Protein AF-J9FXZ3-F1 (afdb_monomer_lite)

Organism: NCBI:txid749906

Foldseek 3Di:
DAEDELLFFDDFFFDPAQAWKWKWKDADPDIDIFIDGTRTTDDDLVRSSVRSVVAAQHKIKIWMWHDDPNDTDIDDIDIYHYHNDHDDQKDKDKDDDPDPVPNLWIFIKMAGRNHGDIDTPGTCVVVVSWDKDAKDAQVPDPQWIKTFTHDDNGFIWTGHRPDIDGDDQDDPPAPAHFDHWDADNVRPDIDTDGDDADADDDPPDPPDDDGD

Sequence (212 aa):
EVTIPPNIAPLNFSIADSSEHRLIIKGKENHLKICSKDGLFNIPEKGWKRLLSDNAGRELELTVAKNIDGVWKGYIPFKIYIADEPIDPFIAYRLLQLSNDMWNKMGIHQRNLENYEESVIYDNSLTNYNCVNCHTFHSGDPDKMIFHMRGKNAGTVLIDGKKVTKLNTKTNKTVSNFVYMSWHPDGNYLATTVCNTFQHFFINNPNTLEVI

Structure (mmCIF, N/CA/C/O backbone):
data_AF-J9FXZ3-F1
#
_entry.id   AF-J9FXZ3-F1
#
loop_
_atom_site.group_PDB
_atom_site.id
_atom_site.type_symbol
_atom_site.label_atom_id
_atom_site.label_alt_id
_atom_site.label_comp_id
_atom_site.label_asym_id
_atom_site.label_entity_id
_atom_site.label_seq_id
_atom_site.pdbx_PDB_ins_code
_atom_site.Cartn_x
_atom_site.Cartn_y
_atom_site.Cartn_z
_atom_site.occupancy
_atom_site.B_iso_or_equiv
_atom_site.auth_seq_id
_atom_site.auth_comp_id
_atom_site.auth_asym_id
_atom_site.auth_atom_id
_atom_site.pdbx_PDB_model_num
ATOM 1 N N . GLU A 1 1 ? -19.647 3.162 2.311 1.00 80.88 1 GLU A N 1
ATOM 2 C CA . GLU A 1 1 ? -19.231 1.858 2.860 1.00 80.88 1 GLU A CA 1
ATOM 3 C C . GLU A 1 1 ? -17.710 1.798 2.827 1.00 80.88 1 GLU A C 1
ATOM 5 O O . GLU A 1 1 ? -17.138 2.353 1.896 1.00 80.88 1 GLU A O 1
ATOM 10 N N . VAL A 1 2 ? -17.066 1.248 3.859 1.00 94.50 2 VAL A N 1
ATOM 11 C CA . VAL A 1 2 ? -15.601 1.123 3.938 1.00 94.50 2 VAL A CA 1
ATOM 12 C C . VAL A 1 2 ? -15.269 -0.363 3.967 1.00 94.50 2 VAL A C 1
ATOM 14 O O . VAL A 1 2 ? -15.732 -1.059 4.868 1.00 94.50 2 VAL A O 1
ATOM 17 N N . THR A 1 3 ? -14.458 -0.820 3.014 1.00 97.25 3 THR A N 1
ATOM 18 C CA . THR A 1 3 ? -14.009 -2.214 2.905 1.00 97.25 3 THR A CA 1
ATOM 19 C C . THR A 1 3 ? -12.495 -2.272 2.989 1.00 97.25 3 THR A C 1
ATOM 21 O O . THR A 1 3 ? -11.814 -1.475 2.343 1.00 97.25 3 THR A O 1
ATOM 24 N N . ILE A 1 4 ? -11.971 -3.207 3.777 1.00 97.62 4 ILE A N 1
ATOM 25 C CA . ILE A 1 4 ? -10.532 -3.422 3.932 1.00 97.62 4 ILE A CA 1
ATOM 26 C C . ILE A 1 4 ? -10.180 -4.905 3.770 1.00 97.62 4 ILE A C 1
ATOM 28 O O . ILE A 1 4 ? -11.005 -5.761 4.092 1.00 97.62 4 ILE A O 1
ATOM 32 N N . PRO A 1 5 ? -8.969 -5.231 3.299 1.00 97.44 5 PRO A N 1
ATOM 33 C CA . PRO A 1 5 ? -8.538 -6.615 3.187 1.00 97.44 5 PRO A CA 1
ATOM 34 C C . PRO A 1 5 ? -8.071 -7.174 4.540 1.00 97.44 5 PRO A C 1
ATOM 36 O O . PRO A 1 5 ? -7.634 -6.411 5.408 1.00 97.44 5 PRO A O 1
ATOM 39 N N . PRO A 1 6 ? -8.120 -8.502 4.734 1.00 97.31 6 PRO A N 1
ATOM 40 C CA . PRO A 1 6 ? -7.818 -9.143 6.011 1.00 97.31 6 PRO A CA 1
ATOM 41 C C . PRO A 1 6 ? -6.343 -9.033 6.428 1.00 97.31 6 PRO A C 1
ATOM 43 O O . PRO A 1 6 ? -6.029 -9.209 7.604 1.00 97.31 6 PRO A O 1
ATOM 46 N N . ASN A 1 7 ? -5.436 -8.734 5.492 1.00 97.38 7 ASN A N 1
ATOM 47 C CA . ASN A 1 7 ? -4.003 -8.595 5.749 1.00 97.38 7 ASN A CA 1
ATOM 48 C C . ASN A 1 7 ? -3.523 -7.144 5.945 1.00 97.38 7 ASN A C 1
ATOM 50 O O . ASN A 1 7 ? -2.343 -6.938 6.223 1.00 97.38 7 ASN A O 1
ATOM 54 N N . ILE A 1 8 ? -4.401 -6.134 5.857 1.00 97.94 8 ILE A N 1
ATOM 55 C CA . ILE A 1 8 ? -3.987 -4.730 6.005 1.00 97.94 8 ILE A CA 1
ATOM 56 C C . ILE A 1 8 ? -3.421 -4.442 7.405 1.00 97.94 8 ILE A C 1
ATOM 58 O O . ILE A 1 8 ? -3.944 -4.903 8.425 1.00 97.94 8 ILE A O 1
ATOM 62 N N . ALA A 1 9 ? -2.378 -3.615 7.465 1.00 97.69 9 ALA A N 1
ATOM 63 C CA . ALA A 1 9 ? -1.870 -3.034 8.699 1.00 97.69 9 ALA A CA 1
ATOM 64 C C . ALA A 1 9 ? -2.978 -2.256 9.437 1.00 97.69 9 ALA A C 1
ATOM 66 O O . ALA A 1 9 ? -3.970 -1.849 8.821 1.00 97.69 9 ALA A O 1
ATOM 67 N N . PRO A 1 10 ? -2.833 -2.007 10.751 1.00 97.25 10 PRO A N 1
ATOM 68 C CA . PRO A 1 10 ? -3.817 -1.220 11.482 1.00 97.25 10 PRO A CA 1
ATOM 69 C C . PRO A 1 10 ? -4.122 0.129 10.809 1.00 97.25 10 PRO A C 1
ATOM 71 O O . PRO A 1 10 ? -3.241 0.818 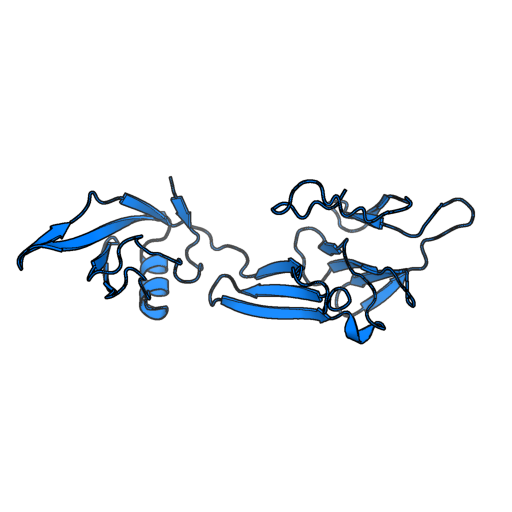10.292 1.00 97.25 10 PRO A O 1
ATOM 74 N N . LEU A 1 11 ? -5.391 0.524 10.779 1.00 94.31 11 LEU A N 1
ATOM 75 C CA . LEU A 1 11 ? -5.764 1.781 10.134 1.00 94.31 11 LEU A CA 1
ATOM 76 C C . LEU A 1 11 ? -5.329 2.976 10.986 1.00 94.31 11 LEU A C 1
ATOM 78 O O . LEU A 1 11 ? -5.466 2.962 12.210 1.00 94.31 11 LEU A O 1
ATOM 82 N N . ASN A 1 12 ? -4.877 4.043 10.325 1.00 91.75 12 ASN A N 1
ATOM 83 C CA . ASN A 1 12 ? -4.700 5.335 10.979 1.00 91.75 12 ASN A CA 1
ATOM 84 C C . ASN A 1 12 ? -6.079 5.902 11.312 1.00 91.75 12 ASN A C 1
ATOM 86 O O . ASN A 1 12 ? -6.799 6.363 10.428 1.00 91.75 12 ASN A O 1
ATOM 90 N N . PHE A 1 13 ? -6.443 5.848 12.588 1.00 93.19 13 PHE A N 1
ATOM 91 C CA . PHE A 1 13 ? -7.727 6.325 13.071 1.00 93.19 13 PHE A CA 1
ATOM 92 C C . PHE A 1 13 ? -7.509 7.396 14.138 1.00 93.19 13 PHE A C 1
ATOM 94 O O . PHE A 1 13 ? -6.789 7.183 15.118 1.00 93.19 13 PHE A O 1
ATOM 101 N N . SER A 1 14 ? -8.130 8.555 13.942 1.00 94.00 14 SER A N 1
ATOM 102 C CA . SER A 1 14 ? -8.074 9.668 14.882 1.00 94.00 14 SER A CA 1
ATOM 103 C C . SER A 1 14 ? -9.390 10.435 14.928 1.00 94.00 14 SER A C 1
ATOM 105 O O . SER A 1 14 ? -10.215 10.360 14.017 1.00 94.00 14 SER A O 1
ATOM 107 N N . ILE A 1 15 ? -9.583 11.178 16.013 1.00 92.19 15 ILE A N 1
ATOM 108 C CA . ILE A 1 15 ? -10.659 12.151 16.176 1.00 92.19 15 ILE A CA 1
ATOM 109 C C . ILE A 1 15 ? -10.049 13.544 16.343 1.00 92.19 15 ILE A C 1
ATOM 111 O O . ILE A 1 15 ? -9.026 13.708 17.005 1.00 92.19 15 ILE A O 1
ATOM 115 N N . ALA A 1 16 ? -10.680 14.553 15.741 1.00 90.88 16 ALA A N 1
ATOM 116 C C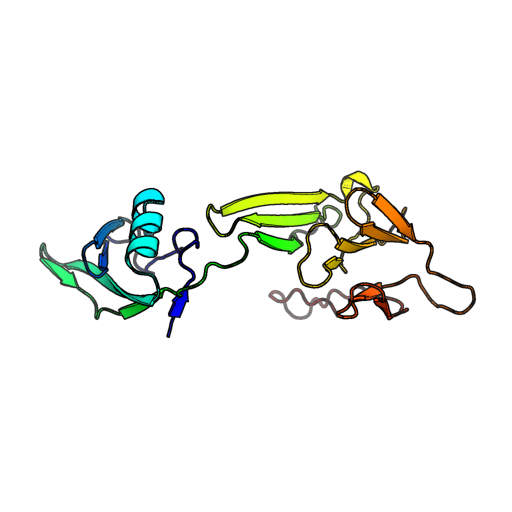A . ALA A 1 16 ? -10.271 15.956 15.838 1.00 90.88 16 ALA A CA 1
ATOM 117 C C . ALA A 1 16 ? -10.674 16.577 17.193 1.00 90.88 16 ALA A C 1
ATOM 119 O O . ALA A 1 16 ? -11.348 17.602 17.253 1.00 90.88 16 ALA A O 1
ATOM 120 N N . ASP A 1 17 ? -10.303 15.909 18.282 1.00 86.69 17 ASP A N 1
ATOM 121 C CA . ASP A 1 17 ? -10.572 16.302 19.659 1.00 86.69 17 ASP A CA 1
ATOM 122 C C . ASP A 1 17 ? -9.450 15.759 20.553 1.00 86.69 17 ASP A C 1
ATOM 124 O O . ASP A 1 17 ? -9.311 14.549 20.732 1.00 86.69 17 ASP A O 1
ATOM 128 N N . SER A 1 18 ? -8.652 16.662 21.123 1.00 80.56 18 SER A N 1
ATOM 129 C CA . SER A 1 18 ? -7.466 16.337 21.925 1.00 80.56 18 SER A CA 1
ATOM 130 C C . SER A 1 18 ? -7.790 15.941 23.373 1.00 80.56 18 SER A C 1
ATOM 132 O O . SER A 1 18 ? -7.077 16.324 24.299 1.00 80.56 18 SER A O 1
ATOM 134 N N . SER A 1 19 ? -8.878 15.201 23.583 1.00 86.19 19 SER 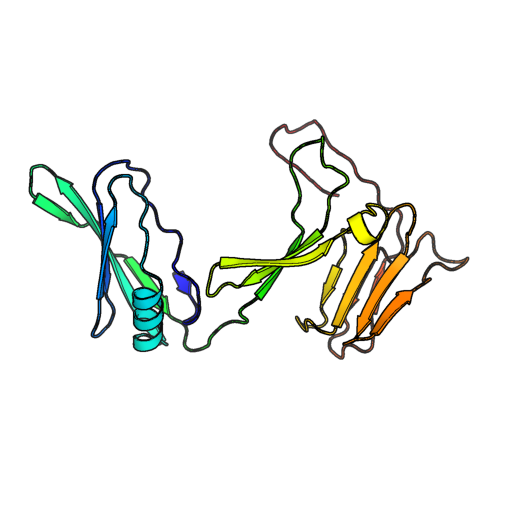A N 1
ATOM 135 C CA . SER A 1 19 ? -9.305 14.705 24.895 1.00 86.19 19 SER A CA 1
ATOM 136 C C . SER A 1 19 ? -9.354 13.176 24.952 1.00 86.19 19 SER A C 1
ATOM 138 O O . SER A 1 19 ? -9.149 12.486 23.950 1.00 86.19 19 SER A O 1
ATOM 140 N N . GLU A 1 20 ? -9.591 12.620 26.146 1.00 92.19 20 GLU A N 1
ATOM 141 C CA . GLU A 1 20 ? -9.598 11.170 26.335 1.00 92.19 20 GLU A CA 1
ATOM 142 C C . GLU A 1 20 ? -10.773 10.510 25.601 1.00 92.19 20 GLU A C 1
ATOM 144 O O . GLU A 1 20 ? -11.947 10.779 25.877 1.00 92.19 20 GLU A O 1
ATOM 149 N N . HIS A 1 21 ? -10.438 9.574 24.716 1.00 95.81 21 HIS A N 1
ATOM 150 C CA . HIS A 1 21 ? -11.397 8.772 23.973 1.00 95.81 21 HIS A CA 1
ATOM 151 C C . HIS A 1 21 ? -11.077 7.285 24.065 1.00 95.81 21 HIS A C 1
ATOM 153 O O . HIS A 1 21 ? -9.948 6.858 24.315 1.00 95.81 21 HIS A O 1
ATOM 159 N N . ARG A 1 22 ? -12.095 6.469 23.812 1.00 96.50 22 ARG A N 1
ATOM 160 C CA . ARG A 1 22 ? -11.975 5.022 23.665 1.00 96.50 22 ARG A CA 1
ATOM 161 C C . ARG A 1 22 ? -12.536 4.599 22.325 1.00 96.50 22 ARG A C 1
ATOM 163 O O . ARG A 1 22 ? -13.665 4.948 22.007 1.00 96.50 22 ARG A O 1
ATOM 170 N N . LEU A 1 23 ? -11.767 3.821 21.580 1.00 97.31 23 LEU A N 1
ATOM 171 C CA . LEU A 1 23 ? -12.229 3.117 20.398 1.00 97.31 23 LEU A CA 1
ATOM 172 C C . LEU A 1 23 ? -12.499 1.667 20.784 1.00 97.31 23 LEU A C 1
ATOM 174 O O . LEU A 1 23 ? -11.638 0.996 21.355 1.00 97.31 23 LEU A O 1
ATOM 178 N N . ILE A 1 24 ? -13.697 1.196 20.476 1.00 97.88 24 ILE A N 1
ATOM 179 C CA . ILE A 1 24 ? -14.103 -0.196 20.618 1.00 97.88 24 ILE A CA 1
ATOM 180 C C . ILE A 1 24 ? -14.331 -0.725 19.208 1.00 97.88 24 ILE A C 1
ATOM 182 O O . ILE A 1 24 ? -15.159 -0.179 18.486 1.00 97.88 24 ILE A O 1
ATOM 186 N N . ILE A 1 25 ? -13.595 -1.764 18.826 1.00 98.12 25 ILE A N 1
ATOM 187 C CA . ILE A 1 25 ? -13.741 -2.447 17.537 1.00 98.12 25 ILE A CA 1
ATOM 188 C C . ILE A 1 25 ? -14.235 -3.851 17.840 1.00 98.12 25 ILE A C 1
ATOM 190 O O . ILE A 1 25 ? -13.519 -4.631 18.468 1.00 98.12 25 ILE A O 1
ATOM 194 N N . LYS A 1 26 ? -15.465 -4.160 17.450 1.00 98.19 26 LYS A N 1
ATOM 195 C CA . LYS A 1 26 ? -16.147 -5.404 17.791 1.00 98.19 26 LYS A CA 1
ATOM 196 C C . LYS A 1 26 ? -16.334 -6.257 16.540 1.00 98.19 26 LYS A C 1
ATOM 198 O O . LYS A 1 26 ? -16.962 -5.818 15.582 1.00 98.19 26 LYS A O 1
ATOM 203 N N . GLY A 1 27 ? -15.787 -7.468 16.575 1.00 96.69 27 GLY A N 1
ATOM 204 C CA . GLY A 1 27 ? -16.100 -8.537 15.634 1.00 96.69 27 GLY A CA 1
ATOM 205 C C . GLY A 1 27 ? -17.170 -9.471 16.196 1.00 96.69 27 GLY A C 1
ATOM 206 O O . GLY A 1 27 ? -17.855 -9.149 17.170 1.00 96.69 27 GLY A O 1
ATOM 207 N N . LYS A 1 28 ? -17.304 -10.658 15.601 1.00 92.81 28 LYS A N 1
ATOM 208 C CA . LYS A 1 28 ? -18.304 -11.649 16.015 1.00 92.81 28 LYS A CA 1
ATOM 209 C C . LYS A 1 28 ? -18.053 -12.185 17.431 1.00 92.81 28 LYS A C 1
ATOM 211 O O . LYS A 1 28 ? -18.951 -12.147 18.264 1.00 92.81 28 LYS A O 1
ATOM 216 N N . GLU A 1 29 ? -16.838 -12.668 17.691 1.00 91.38 29 GLU A N 1
ATOM 217 C CA . GLU A 1 29 ? -16.470 -13.377 18.936 1.00 91.38 29 GLU A CA 1
ATOM 218 C C . GLU A 1 29 ? -15.392 -12.640 19.752 1.00 91.38 29 GLU A C 1
ATOM 220 O O . GLU A 1 29 ? -15.062 -13.012 20.876 1.00 91.38 29 GLU A O 1
ATOM 225 N N . ASN A 1 30 ? -14.800 -11.594 19.180 1.00 92.81 30 ASN A N 1
AT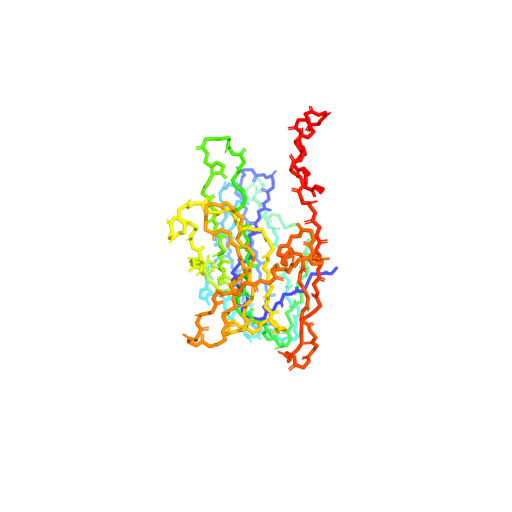OM 226 C CA . ASN A 1 30 ? -13.658 -10.876 19.727 1.00 92.81 30 ASN A CA 1
ATOM 227 C C . ASN A 1 30 ? -13.852 -9.360 19.589 1.00 92.81 30 ASN A C 1
ATOM 229 O O . ASN A 1 30 ? -14.671 -8.871 18.811 1.00 92.81 30 ASN A O 1
ATOM 233 N N . HIS A 1 31 ? -13.114 -8.597 20.391 1.00 96.69 31 HIS A N 1
ATOM 234 C CA . HIS A 1 31 ? -13.110 -7.144 20.303 1.00 96.69 31 HIS A CA 1
ATOM 235 C C . HIS A 1 31 ? -11.760 -6.574 20.734 1.00 96.69 31 HIS A C 1
ATOM 237 O O . HIS A 1 31 ? -11.015 -7.199 21.491 1.00 96.69 31 HIS A O 1
ATOM 243 N N . LEU A 1 32 ? -11.475 -5.359 20.279 1.00 97.50 32 LEU A N 1
ATOM 244 C CA . LEU A 1 32 ? -10.373 -4.535 20.751 1.00 97.50 32 LEU A CA 1
ATOM 245 C C . LEU A 1 32 ? -10.929 -3.292 21.430 1.00 97.50 32 LEU A C 1
ATOM 247 O O . LEU A 1 32 ? -11.899 -2.695 20.966 1.00 97.50 32 LEU A O 1
ATOM 251 N N . LYS A 1 33 ? -10.283 -2.886 22.520 1.00 97.12 33 LYS A N 1
ATOM 252 C CA . LYS A 1 33 ? -10.541 -1.621 23.199 1.00 97.12 33 LYS A CA 1
ATOM 253 C C . LYS A 1 33 ? -9.237 -0.843 23.276 1.00 97.12 33 LYS A C 1
ATOM 255 O O . LYS A 1 33 ? -8.288 -1.296 23.911 1.00 97.12 33 LYS A O 1
ATOM 260 N N . ILE A 1 34 ? -9.206 0.320 22.642 1.00 96.88 34 ILE A N 1
ATOM 261 C CA . ILE A 1 34 ? -8.038 1.191 22.555 1.00 96.88 34 ILE A CA 1
ATOM 262 C C . ILE A 1 34 ? -8.379 2.508 23.248 1.00 96.88 34 ILE A C 1
ATOM 264 O O . ILE A 1 34 ? -9.403 3.115 22.946 1.00 96.88 34 ILE A O 1
ATOM 268 N N . CYS A 1 35 ? -7.538 2.951 24.179 1.00 95.19 35 CYS A N 1
ATOM 269 C CA . CYS A 1 35 ? -7.659 4.268 24.801 1.00 95.19 35 CYS A CA 1
ATOM 270 C C . CYS A 1 35 ? -6.705 5.248 24.113 1.00 95.19 35 CYS A C 1
ATOM 272 O O . CYS A 1 35 ? -5.549 4.909 23.867 1.00 95.19 35 CYS A O 1
ATOM 274 N N . SER A 1 36 ? -7.177 6.463 23.866 1.00 94.12 36 SER A N 1
ATOM 275 C CA . SER A 1 36 ? -6.386 7.589 23.377 1.00 94.12 36 SER A CA 1
ATOM 276 C C . SER A 1 36 ? -6.528 8.765 24.340 1.00 94.12 36 SER A C 1
ATOM 278 O O . SER A 1 36 ? -7.605 8.967 24.899 1.00 94.12 36 SER A O 1
ATOM 280 N N . LYS A 1 37 ? -5.449 9.528 24.549 1.00 90.81 37 LYS A N 1
ATOM 281 C CA . LYS A 1 37 ? -5.455 10.742 25.387 1.00 90.81 37 LYS A CA 1
ATOM 282 C C . LYS A 1 37 ? -5.538 12.035 24.573 1.00 90.81 37 LYS A C 1
ATOM 284 O O . LYS A 1 37 ? -5.847 13.075 25.137 1.00 90.81 37 LYS A O 1
ATOM 289 N N . ASP A 1 38 ? -5.230 11.959 23.286 1.00 89.62 38 ASP A N 1
ATOM 290 C CA . ASP A 1 38 ? -5.011 13.083 22.372 1.00 89.62 38 ASP A CA 1
ATOM 291 C C . ASP A 1 38 ? -5.836 12.961 21.080 1.00 89.62 38 ASP A C 1
ATOM 293 O O . ASP A 1 38 ? -5.671 13.756 20.157 1.00 89.62 38 ASP A O 1
ATOM 297 N N . GLY A 1 39 ? -6.720 11.965 21.017 1.00 88.44 39 GLY A N 1
ATOM 298 C CA . GLY A 1 39 ? -7.545 11.668 19.856 1.00 88.44 39 GLY A CA 1
ATOM 299 C C . GLY A 1 39 ? -6.880 10.755 18.822 1.00 88.44 39 GLY A C 1
ATOM 300 O O . GLY A 1 39 ? -7.554 10.370 17.872 1.00 88.44 39 GLY A O 1
ATOM 301 N N . LEU A 1 40 ? -5.612 10.351 18.989 1.00 93.56 40 LEU A N 1
ATOM 302 C CA . LEU A 1 40 ? -4.938 9.371 18.127 1.00 93.56 40 LEU A CA 1
ATOM 303 C C . LEU A 1 40 ? -5.027 7.948 18.702 1.00 93.56 40 LEU A C 1
ATOM 305 O O . LEU A 1 40 ? -4.624 7.700 19.842 1.00 93.56 40 LEU A O 1
ATOM 309 N N . PHE A 1 41 ? -5.530 6.989 17.921 1.00 95.69 41 PHE A N 1
ATOM 310 C CA . PHE A 1 41 ? -5.698 5.606 18.374 1.00 95.69 41 PHE A CA 1
ATOM 311 C C . PHE A 1 41 ? -4.582 4.697 17.854 1.00 95.69 41 PHE A C 1
ATOM 313 O O . PHE A 1 41 ? -4.553 4.325 16.684 1.00 95.69 41 PHE A O 1
ATOM 320 N N . ASN A 1 42 ? -3.704 4.263 18.759 1.00 95.00 42 ASN A N 1
ATOM 321 C CA . ASN A 1 42 ? -2.663 3.280 18.456 1.00 95.00 42 ASN A CA 1
ATOM 322 C C . ASN A 1 42 ? -3.227 1.860 18.578 1.00 95.00 42 ASN A C 1
ATOM 324 O O . ASN A 1 42 ? -3.293 1.291 19.671 1.00 95.00 42 ASN A O 1
ATOM 328 N N . ILE A 1 43 ? -3.673 1.296 17.458 1.00 96.94 43 ILE A N 1
ATOM 329 C CA . ILE A 1 43 ? -4.270 -0.041 17.413 1.00 96.94 43 ILE A CA 1
ATOM 330 C C . ILE A 1 43 ? -3.160 -1.113 17.484 1.00 96.94 43 ILE A C 1
ATOM 332 O O . ILE A 1 43 ? -2.266 -1.115 16.638 1.00 96.94 43 ILE A O 1
ATOM 336 N N . PRO A 1 44 ? -3.198 -2.055 18.450 1.00 95.56 44 PRO A N 1
ATOM 337 C CA . PRO A 1 44 ? -2.165 -3.083 18.576 1.00 95.56 44 PRO A CA 1
ATOM 338 C C . PRO A 1 44 ? -2.157 -4.055 17.390 1.00 95.56 44 PRO A C 1
ATOM 340 O O . PRO A 1 44 ? -3.131 -4.773 17.168 1.00 95.56 44 PRO A O 1
ATOM 343 N N . GLU A 1 45 ? -1.028 -4.151 16.690 1.00 95.62 45 GLU A N 1
ATOM 344 C CA . GLU A 1 45 ? -0.887 -4.923 15.447 1.00 95.62 45 GLU A CA 1
ATOM 345 C C . GLU A 1 45 ? -1.304 -6.396 15.581 1.00 95.62 45 GLU A C 1
ATOM 347 O O . GLU A 1 45 ? -2.093 -6.896 14.784 1.00 95.62 45 GLU A O 1
ATOM 352 N N . LYS A 1 46 ? -0.841 -7.099 16.625 1.00 95.38 46 LYS A N 1
ATOM 353 C CA . LYS A 1 46 ? -1.196 -8.515 16.845 1.00 95.38 46 LYS A CA 1
ATOM 354 C C . LYS A 1 46 ? -2.698 -8.712 17.061 1.00 95.38 46 LYS A C 1
ATOM 356 O O . LYS A 1 46 ? -3.277 -9.667 16.553 1.00 95.38 46 LYS A O 1
ATOM 361 N N . GLY A 1 47 ? -3.313 -7.817 17.836 1.00 96.31 47 GLY A N 1
ATOM 362 C CA . GLY A 1 47 ? -4.749 -7.852 18.107 1.00 96.31 47 GLY A CA 1
ATOM 363 C C . GLY A 1 47 ? -5.559 -7.536 16.856 1.00 96.31 47 GLY A C 1
ATOM 364 O O . GLY A 1 47 ? -6.551 -8.204 16.593 1.00 96.31 47 GLY A O 1
ATOM 365 N N . TRP A 1 48 ? -5.097 -6.565 16.069 1.00 97.62 48 TRP A N 1
ATOM 366 C CA . TRP A 1 48 ? -5.686 -6.185 14.791 1.00 97.62 48 TRP A CA 1
ATOM 367 C C . TRP A 1 48 ? -5.659 -7.328 13.781 1.00 97.62 48 TRP A C 1
ATOM 369 O O . TRP A 1 48 ? -6.713 -7.725 13.299 1.00 97.62 48 TRP A O 1
ATOM 379 N N . LYS A 1 49 ? -4.486 -7.927 13.538 1.00 96.19 49 LYS A N 1
ATOM 380 C CA . LYS A 1 49 ? -4.331 -9.049 12.599 1.00 96.19 49 LYS A CA 1
ATOM 381 C C . LYS A 1 49 ? -5.255 -10.215 12.950 1.00 96.19 49 LYS A C 1
ATOM 383 O O . LYS A 1 49 ? -5.944 -10.731 12.079 1.00 96.19 49 LYS A O 1
ATOM 388 N N . ARG A 1 50 ? -5.339 -10.567 14.238 1.00 96.00 50 ARG A N 1
ATOM 389 C CA . ARG A 1 50 ? -6.279 -11.588 14.720 1.00 96.00 50 ARG A CA 1
ATOM 390 C C . ARG A 1 50 ? -7.743 -11.174 14.536 1.00 96.00 50 ARG A C 1
ATOM 392 O O . ARG A 1 50 ? -8.572 -11.989 14.148 1.00 96.00 50 ARG A O 1
ATOM 399 N N . LEU A 1 51 ? -8.078 -9.917 14.834 1.00 97.75 51 LEU A N 1
ATOM 400 C CA . LEU A 1 51 ? -9.438 -9.408 14.671 1.00 97.75 51 LEU A CA 1
ATOM 401 C C . LEU A 1 51 ? -9.885 -9.493 13.206 1.00 97.75 51 LEU A C 1
ATOM 403 O O . LEU A 1 51 ? -11.009 -9.919 12.958 1.00 97.75 51 LEU A O 1
ATOM 407 N N . LEU A 1 52 ? -9.014 -9.136 12.260 1.00 97.56 52 LEU A N 1
ATOM 408 C CA . LEU A 1 52 ? -9.306 -9.234 10.832 1.00 97.56 52 LEU A CA 1
ATOM 409 C C . LEU A 1 52 ? -9.426 -10.690 10.370 1.00 97.56 52 LEU A C 1
ATOM 411 O O . LEU A 1 52 ? -10.418 -11.035 9.735 1.00 97.56 52 LEU A O 1
ATOM 415 N N . SER A 1 53 ? -8.480 -11.561 10.744 1.00 94.38 53 SER A N 1
ATOM 416 C CA . SER A 1 53 ? -8.507 -12.975 10.338 1.00 94.38 53 SER A CA 1
ATOM 417 C C . SER A 1 53 ? -9.749 -13.716 10.836 1.00 94.38 53 SER A C 1
ATOM 419 O O . SER A 1 53 ? -10.323 -14.520 10.110 1.00 94.38 53 SER A O 1
ATOM 421 N N . ASP A 1 54 ? -10.197 -13.426 12.062 1.00 95.62 54 ASP A N 1
ATOM 422 C CA . ASP A 1 54 ? -11.367 -14.073 12.672 1.00 95.62 54 ASP A CA 1
ATOM 423 C C . ASP A 1 54 ? -12.704 -13.573 12.067 1.00 95.62 54 ASP A C 1
ATOM 425 O O . ASP A 1 54 ? -13.769 -14.150 12.328 1.00 95.62 54 ASP A O 1
ATOM 429 N N . ASN A 1 55 ? -12.671 -12.488 11.280 1.00 97.25 55 ASN A N 1
ATOM 430 C CA . ASN A 1 55 ? -13.850 -11.804 10.742 1.00 97.25 55 ASN A CA 1
ATOM 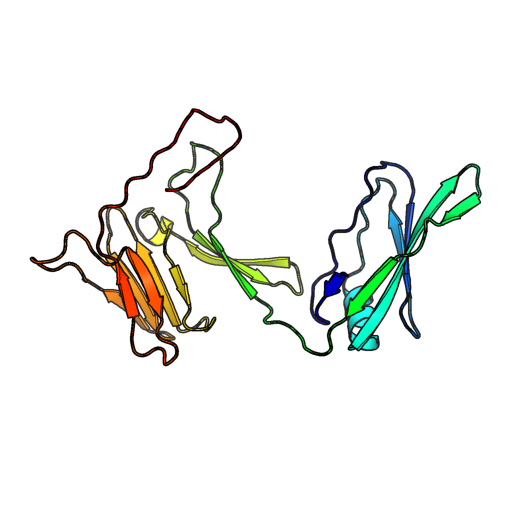431 C C . ASN A 1 55 ? -13.779 -11.536 9.225 1.00 97.25 55 ASN A C 1
ATOM 433 O O . ASN A 1 55 ? -14.504 -10.666 8.750 1.00 97.25 55 ASN A O 1
ATOM 437 N N . ALA A 1 56 ? -12.971 -12.279 8.462 1.00 96.38 56 ALA A N 1
ATOM 438 C CA . ALA A 1 56 ? -13.017 -12.238 6.996 1.00 96.38 56 ALA A CA 1
ATOM 439 C C . ALA A 1 56 ? -14.443 -12.523 6.477 1.00 96.38 56 ALA A C 1
ATOM 441 O O . ALA A 1 56 ? -15.158 -13.363 7.041 1.00 96.38 56 ALA A O 1
ATOM 442 N N . GLY A 1 57 ? -14.874 -11.767 5.464 1.00 97.19 57 GLY A N 1
ATOM 443 C CA . GLY A 1 57 ? -16.228 -11.828 4.905 1.00 97.19 57 GLY A CA 1
ATOM 444 C C . GLY A 1 57 ? -17.320 -11.239 5.811 1.00 97.19 57 GLY A C 1
ATOM 445 O O . GLY A 1 57 ? -18.502 -11.565 5.669 1.00 97.19 57 GLY A O 1
ATOM 446 N N . ARG A 1 58 ? -16.954 -10.440 6.824 1.00 97.00 58 ARG A N 1
ATOM 447 C CA . ARG A 1 58 ? -17.889 -9.893 7.825 1.00 97.00 58 ARG A CA 1
ATOM 448 C C . ARG A 1 58 ? -17.625 -8.428 8.131 1.00 97.00 58 ARG A C 1
ATOM 450 O O . ARG A 1 58 ? -16.586 -7.866 7.808 1.00 97.00 58 ARG A O 1
ATOM 457 N N . GLU A 1 59 ? -18.583 -7.817 8.817 1.00 97.50 59 GLU A N 1
ATOM 458 C CA . GLU A 1 59 ? -18.466 -6.455 9.322 1.00 97.50 59 GLU A CA 1
ATOM 459 C C . GLU A 1 59 ? -17.854 -6.426 10.728 1.00 97.50 59 GLU A C 1
ATOM 461 O O . GLU A 1 59 ? -18.210 -7.221 11.602 1.00 97.50 59 GLU A O 1
ATOM 466 N N . LEU A 1 60 ? -16.988 -5.444 10.959 1.00 97.88 60 LEU A N 1
ATOM 467 C CA . LEU A 1 60 ? -16.615 -4.973 12.285 1.00 97.88 60 LEU A CA 1
ATOM 468 C C . LEU A 1 60 ? -17.454 -3.745 12.636 1.00 97.88 60 LEU A C 1
ATOM 470 O O . LEU A 1 60 ? -17.614 -2.840 11.816 1.00 97.88 60 LEU A O 1
ATOM 474 N N . GLU A 1 61 ? -17.940 -3.684 13.871 1.00 98.00 61 GLU A N 1
ATOM 475 C CA . GLU A 1 61 ? -18.611 -2.507 14.422 1.00 98.00 61 GLU A CA 1
ATOM 476 C C . GLU A 1 61 ? -17.617 -1.673 15.235 1.00 98.00 61 GLU A C 1
ATOM 478 O O . GLU A 1 61 ? -16.960 -2.172 16.151 1.00 98.00 61 GLU A O 1
ATOM 483 N N . LEU A 1 62 ? -17.503 -0.390 14.904 1.00 97.62 62 LEU A N 1
ATOM 484 C CA . LEU A 1 62 ? -16.621 0.564 15.556 1.00 97.62 62 LEU A CA 1
ATOM 485 C C . LEU A 1 62 ? -17.452 1.559 16.356 1.00 97.62 62 LEU A C 1
ATOM 487 O O . LEU A 1 62 ? -18.344 2.216 15.824 1.00 97.62 62 LEU A O 1
ATOM 491 N N . THR A 1 63 ? -17.127 1.700 17.636 1.00 97.75 63 THR A N 1
ATOM 492 C CA . THR A 1 63 ? -17.729 2.690 18.532 1.00 97.75 63 THR A CA 1
ATOM 493 C C . THR A 1 63 ? -16.636 3.545 19.148 1.00 97.75 63 THR A C 1
ATOM 495 O O . THR A 1 63 ? -15.744 3.033 19.826 1.00 97.75 63 THR A O 1
ATOM 498 N N . VAL A 1 64 ? -16.721 4.858 18.952 1.00 96.75 64 VAL A N 1
ATOM 499 C CA . VAL A 1 64 ? -15.913 5.826 19.701 1.00 96.75 64 VAL A CA 1
ATOM 500 C C . VAL A 1 64 ? -16.703 6.243 20.934 1.00 96.75 64 VAL A C 1
ATOM 502 O O . VAL A 1 64 ? -17.906 6.467 20.848 1.00 96.75 64 VAL A O 1
ATOM 505 N N . ALA A 1 65 ? -16.054 6.361 22.084 1.00 96.31 65 ALA A N 1
ATOM 506 C CA . ALA A 1 65 ? -16.657 6.866 23.307 1.00 96.31 65 ALA A CA 1
ATOM 507 C C . ALA A 1 65 ? -15.783 7.949 23.936 1.00 96.31 65 ALA A C 1
ATOM 509 O O . ALA A 1 65 ? -14.557 7.840 23.928 1.00 96.31 65 ALA A O 1
ATOM 510 N N . LYS A 1 66 ? -16.424 8.960 24.516 1.00 94.62 66 LYS A N 1
ATOM 511 C CA . LYS A 1 66 ? -15.791 10.066 25.239 1.00 94.62 66 LYS A CA 1
ATOM 512 C C . LYS A 1 66 ? -16.236 10.060 26.696 1.00 94.62 66 LYS A C 1
ATOM 514 O O . LYS A 1 66 ? -17.386 9.727 26.988 1.00 94.62 66 LYS A O 1
ATOM 519 N N . ASN A 1 67 ? -15.345 10.429 27.609 1.00 91.19 67 ASN A N 1
ATOM 520 C CA . ASN A 1 67 ? -15.715 10.660 29.002 1.00 91.19 67 ASN A CA 1
ATOM 521 C C . ASN A 1 67 ? -16.263 12.085 29.167 1.00 91.19 67 ASN A C 1
ATOM 523 O O . ASN A 1 67 ? -15.573 13.055 28.861 1.00 91.19 67 ASN A O 1
ATOM 527 N N . ILE A 1 68 ? -17.507 12.201 29.627 1.00 90.56 68 ILE A N 1
ATOM 528 C CA . ILE A 1 68 ? -18.175 13.467 29.930 1.00 90.56 68 ILE A CA 1
ATOM 529 C C . ILE A 1 68 ? -18.685 13.359 31.366 1.00 90.56 68 ILE A C 1
ATOM 531 O O . ILE A 1 68 ? -19.520 12.504 31.659 1.00 90.56 68 ILE A O 1
ATOM 535 N N . ASP A 1 69 ? -18.152 14.197 32.255 1.00 90.56 69 ASP A N 1
ATOM 536 C CA . ASP A 1 69 ? -18.529 14.270 33.674 1.00 90.56 69 ASP A CA 1
ATOM 537 C C . ASP A 1 69 ? -18.473 12.915 34.410 1.00 90.56 69 ASP A C 1
ATOM 539 O O . ASP A 1 69 ? -19.340 12.573 35.212 1.00 90.56 69 ASP A O 1
ATOM 543 N N . GLY A 1 70 ? -17.452 12.103 34.115 1.00 89.88 70 GLY A N 1
ATOM 544 C CA . GLY A 1 70 ? -17.260 10.781 34.721 1.00 89.88 70 GLY A CA 1
ATOM 545 C C . GLY A 1 70 ? -18.060 9.656 34.056 1.00 89.88 70 GLY A C 1
ATOM 546 O O . GLY A 1 70 ? -17.929 8.498 34.458 1.00 89.88 70 GLY A O 1
ATOM 547 N N . VAL A 1 71 ? -18.848 9.960 33.020 1.00 93.38 71 VAL A N 1
ATOM 548 C CA . VAL A 1 71 ? -19.670 8.993 32.285 1.00 93.38 71 VAL A CA 1
ATOM 549 C C . VAL A 1 71 ? -19.152 8.828 30.859 1.00 93.38 71 VAL A C 1
ATOM 551 O O . VAL A 1 71 ? -18.994 9.790 30.110 1.00 93.38 71 VAL A O 1
ATOM 554 N N . TRP A 1 72 ? -18.929 7.581 30.446 1.00 94.25 72 TRP A N 1
ATOM 555 C CA . TRP A 1 72 ? -18.573 7.265 29.063 1.00 94.25 72 TRP A CA 1
ATOM 556 C C . TRP A 1 72 ? -19.808 7.342 28.165 1.00 94.25 72 TRP A C 1
ATOM 558 O O . TRP A 1 72 ? -20.729 6.540 28.307 1.00 94.25 72 TRP A O 1
ATOM 568 N N . LYS A 1 73 ? -19.809 8.282 27.218 1.00 94.38 73 LYS A N 1
ATOM 569 C CA . LYS A 1 73 ? -20.837 8.409 26.181 1.00 94.38 73 LYS A CA 1
ATOM 570 C C . LYS A 1 73 ? -20.280 7.949 24.839 1.00 94.38 73 LYS A C 1
ATOM 572 O O . LYS A 1 73 ? -19.251 8.450 24.393 1.00 94.38 73 LYS A O 1
ATOM 577 N N . GLY A 1 74 ? -20.947 6.974 24.225 1.00 95.44 74 GLY A N 1
ATOM 578 C CA . GLY A 1 74 ? -20.622 6.475 22.890 1.00 95.44 74 GLY A CA 1
ATOM 579 C C . GLY A 1 74 ? -21.225 7.353 21.796 1.00 95.44 74 GLY A C 1
ATOM 580 O O . GLY A 1 74 ? -22.373 7.779 21.907 1.00 95.44 74 GLY A O 1
ATOM 581 N N . TYR A 1 75 ? -20.458 7.602 20.741 1.00 95.25 75 TYR A N 1
ATOM 582 C CA . TYR A 1 75 ? -20.976 8.092 19.469 1.00 95.25 75 TYR A CA 1
ATOM 583 C C . TYR A 1 75 ? -21.741 6.976 18.744 1.00 95.25 75 TYR A C 1
ATOM 585 O O . TYR A 1 75 ? -21.638 5.802 19.105 1.00 95.25 75 TYR A O 1
ATOM 593 N N . ILE A 1 76 ? -22.501 7.349 17.711 1.00 96.62 76 ILE A N 1
ATOM 594 C CA . ILE A 1 76 ? -23.209 6.388 16.858 1.00 96.62 76 ILE A CA 1
ATOM 595 C C . ILE A 1 76 ? -22.178 5.425 16.242 1.00 96.62 76 ILE A C 1
ATOM 597 O O . ILE A 1 76 ? -21.228 5.902 15.611 1.00 96.62 76 ILE A O 1
ATOM 601 N N . PRO A 1 77 ? -22.338 4.100 16.419 1.00 97.06 77 PRO A N 1
ATOM 602 C CA . PRO A 1 77 ? -21.432 3.133 15.825 1.00 97.06 77 PRO A CA 1
ATOM 603 C C . PRO A 1 77 ? -21.465 3.181 14.299 1.00 97.06 77 PRO A C 1
ATOM 605 O O . PRO A 1 77 ? -22.498 3.455 13.687 1.00 97.06 77 PRO A O 1
ATOM 608 N N . PHE A 1 78 ? -20.337 2.861 13.681 1.00 96.44 78 PHE A N 1
ATOM 609 C CA . PHE A 1 78 ? -20.221 2.690 12.236 1.00 96.44 78 PHE A CA 1
ATOM 610 C C . PHE A 1 78 ? -19.520 1.371 11.924 1.00 96.44 78 PHE A C 1
ATOM 612 O O . PHE A 1 78 ? -18.975 0.719 12.813 1.00 96.44 78 PHE A O 1
ATOM 619 N N . LYS A 1 79 ? -19.559 0.956 10.659 1.00 97.06 79 LYS A N 1
ATOM 620 C CA . LYS A 1 79 ? -19.109 -0.372 10.249 1.00 97.06 79 LYS A CA 1
ATOM 621 C C . LYS A 1 79 ? -18.005 -0.314 9.206 1.00 97.06 79 LYS A C 1
ATOM 623 O O . LYS A 1 79 ? -17.978 0.598 8.378 1.00 97.06 79 LYS A O 1
ATOM 628 N N . ILE A 1 80 ? -17.131 -1.312 9.252 1.00 97.56 80 ILE A N 1
ATOM 629 C CA . ILE A 1 80 ? -16.128 -1.600 8.223 1.00 97.56 80 ILE A CA 1
ATOM 630 C C . ILE A 1 80 ? -16.295 -3.063 7.812 1.00 97.56 80 ILE A C 1
ATOM 632 O O . ILE A 1 80 ? -16.358 -3.927 8.683 1.00 97.56 80 ILE A O 1
ATOM 636 N N . TYR A 1 81 ? -16.360 -3.340 6.512 1.00 98.12 81 TYR A N 1
ATOM 637 C CA . TYR A 1 81 ? -16.402 -4.701 5.978 1.00 98.12 81 TYR A CA 1
ATOM 638 C C . TYR A 1 81 ? -14.985 -5.242 5.762 1.00 98.12 81 TYR A C 1
ATOM 640 O O . TYR A 1 81 ? -14.113 -4.531 5.255 1.00 98.12 81 TYR A O 1
ATOM 648 N N . ILE A 1 82 ? -14.750 -6.495 6.142 1.00 98.12 82 ILE A N 1
ATOM 649 C CA . ILE A 1 82 ? -13.497 -7.205 5.887 1.00 98.12 82 ILE A CA 1
ATOM 650 C C . ILE A 1 82 ? -13.709 -8.103 4.673 1.00 98.12 82 ILE A C 1
ATOM 652 O O . ILE A 1 82 ? -14.565 -8.986 4.708 1.00 98.12 82 ILE A O 1
ATOM 656 N N . ALA A 1 83 ? -12.940 -7.876 3.609 1.00 98.00 83 ALA A N 1
ATOM 657 C CA . ALA A 1 83 ? -12.975 -8.721 2.418 1.00 98.00 83 ALA A CA 1
ATOM 658 C C . ALA A 1 83 ? -12.573 -10.173 2.741 1.00 98.00 83 ALA A C 1
ATOM 660 O O . ALA A 1 83 ? -11.919 -10.437 3.754 1.00 98.00 83 ALA A O 1
ATOM 661 N N . ASP A 1 84 ? -12.968 -11.110 1.882 1.00 97.12 84 ASP A N 1
ATOM 662 C CA . ASP A 1 84 ? -12.571 -12.514 2.002 1.00 97.12 84 ASP A CA 1
ATOM 663 C C . ASP A 1 84 ? -11.114 -12.712 1.563 1.00 97.12 84 ASP A C 1
ATOM 665 O O . ASP A 1 84 ? -10.352 -13.440 2.204 1.00 97.12 84 ASP A O 1
ATOM 669 N N . GLU A 1 85 ? -10.706 -12.027 0.494 1.00 96.94 85 GLU A N 1
ATOM 670 C CA . GLU A 1 85 ? -9.382 -12.162 -0.097 1.00 96.94 85 GLU A CA 1
ATOM 671 C C . GLU A 1 85 ? -8.380 -11.121 0.433 1.00 96.94 85 GLU A C 1
ATOM 673 O O . GLU A 1 85 ? -8.721 -9.943 0.600 1.00 96.94 85 GLU A O 1
ATOM 678 N N . PRO A 1 86 ? -7.114 -11.521 0.664 1.00 96.69 86 PRO A N 1
ATOM 679 C CA . PRO A 1 86 ? -6.031 -10.578 0.909 1.00 96.69 86 PRO A CA 1
ATOM 680 C C . PRO A 1 86 ? -5.702 -9.771 -0.353 1.00 96.69 86 PRO A C 1
ATOM 682 O O . PRO A 1 86 ? -6.013 -10.172 -1.473 1.00 96.69 86 PRO A O 1
ATOM 685 N N . ILE A 1 87 ? -5.010 -8.650 -0.161 1.00 95.31 87 ILE A N 1
ATOM 686 C CA . ILE A 1 87 ? -4.375 -7.900 -1.254 1.00 95.31 87 ILE A CA 1
ATOM 687 C C . ILE A 1 87 ? -2.898 -8.263 -1.381 1.00 95.31 87 ILE A C 1
ATOM 689 O O . ILE A 1 87 ? -2.294 -8.767 -0.429 1.00 95.31 87 ILE A O 1
ATOM 693 N N . ASP A 1 88 ? -2.300 -7.902 -2.518 1.00 94.81 88 ASP A N 1
ATOM 694 C CA . ASP A 1 88 ? -0.847 -7.851 -2.645 1.00 94.81 88 ASP A CA 1
ATOM 695 C C . ASP A 1 88 ? -0.251 -6.947 -1.551 1.00 94.81 88 ASP A C 1
ATOM 697 O O . ASP A 1 88 ? -0.699 -5.805 -1.383 1.00 94.81 88 ASP A O 1
ATOM 701 N N . PRO A 1 89 ? 0.764 -7.416 -0.799 1.00 95.06 89 PRO A N 1
ATOM 702 C CA . PRO A 1 89 ? 1.288 -6.665 0.336 1.00 95.06 89 PRO A CA 1
ATOM 703 C C . PRO A 1 89 ? 1.976 -5.357 -0.042 1.00 95.06 89 PRO A C 1
ATOM 705 O O . PRO A 1 89 ? 2.179 -4.527 0.832 1.00 95.06 89 PRO A O 1
ATOM 708 N N . PHE A 1 90 ? 2.376 -5.153 -1.298 1.00 95.44 90 PHE A N 1
ATOM 709 C CA . PHE A 1 90 ? 3.238 -4.035 -1.673 1.00 95.44 90 PHE A CA 1
ATOM 710 C C . PHE A 1 90 ? 2.571 -3.063 -2.637 1.00 95.44 90 PHE A C 1
ATOM 712 O O . PHE A 1 90 ? 1.967 -3.449 -3.633 1.00 95.44 90 PHE A O 1
ATOM 719 N N . ILE A 1 91 ? 2.781 -1.774 -2.377 1.00 94.69 91 ILE A N 1
ATOM 720 C CA . ILE A 1 91 ? 2.567 -0.702 -3.348 1.00 94.69 91 ILE A CA 1
ATOM 721 C C . ILE A 1 91 ? 3.909 -0.068 -3.697 1.00 94.69 91 ILE A C 1
ATOM 723 O O . ILE A 1 91 ? 4.678 0.264 -2.797 1.00 94.69 91 ILE A O 1
ATOM 727 N N . ALA A 1 92 ? 4.169 0.137 -4.988 1.00 94.00 92 ALA A N 1
ATOM 728 C CA . ALA A 1 92 ? 5.317 0.895 -5.470 1.00 94.00 92 ALA A CA 1
ATOM 729 C C . ALA A 1 92 ? 4.914 2.337 -5.801 1.00 94.00 92 ALA A C 1
ATOM 731 O O . ALA A 1 92 ? 3.873 2.586 -6.411 1.00 94.00 92 ALA A O 1
ATOM 732 N N . TYR A 1 93 ? 5.741 3.299 -5.408 1.00 91.88 93 TYR A N 1
ATOM 733 C CA . TYR A 1 93 ? 5.516 4.716 -5.669 1.00 91.88 93 TYR A CA 1
ATOM 734 C C . TYR A 1 93 ? 6.828 5.481 -5.734 1.00 91.88 93 TYR A C 1
ATOM 736 O O . TYR A 1 93 ? 7.893 5.027 -5.325 1.00 91.88 93 TYR A O 1
ATOM 744 N N . ARG A 1 94 ? 6.737 6.706 -6.237 1.00 88.56 94 ARG A N 1
ATOM 745 C CA . ARG A 1 94 ? 7.835 7.661 -6.218 1.00 88.56 94 ARG A CA 1
ATOM 746 C C . ARG A 1 94 ? 7.583 8.693 -5.133 1.00 88.56 94 ARG A C 1
ATOM 748 O O . ARG A 1 94 ? 6.522 9.314 -5.118 1.00 88.56 94 ARG A O 1
ATOM 755 N N . LEU A 1 95 ? 8.580 8.931 -4.290 1.00 81.31 95 LEU A N 1
ATOM 756 C CA . LEU A 1 95 ? 8.560 10.061 -3.371 1.00 81.31 95 LEU A CA 1
ATOM 757 C C . LEU A 1 95 ? 8.934 11.340 -4.126 1.00 81.31 95 LEU A C 1
ATOM 759 O O . LEU A 1 95 ? 9.979 11.422 -4.771 1.00 81.31 95 LEU A O 1
ATOM 763 N N . LEU A 1 96 ? 8.048 12.332 -4.062 1.00 72.88 96 LEU A N 1
ATOM 764 C CA . LEU A 1 96 ? 8.287 13.678 -4.569 1.00 72.88 96 LEU A CA 1
ATOM 765 C C . LEU A 1 96 ? 8.555 14.594 -3.382 1.00 72.88 96 LEU A C 1
ATOM 767 O O . LEU A 1 96 ? 7.656 14.862 -2.588 1.00 72.88 96 LEU A O 1
ATOM 771 N N . GLN A 1 97 ? 9.795 15.057 -3.246 1.00 65.94 97 GLN A N 1
ATOM 772 C CA . GLN A 1 97 ? 10.144 15.972 -2.169 1.00 65.94 97 GLN A CA 1
ATOM 773 C C . GLN A 1 97 ? 9.694 17.396 -2.524 1.00 65.94 97 GLN A C 1
ATOM 775 O O . GLN A 1 97 ? 9.925 17.869 -3.634 1.00 65.94 97 GLN A O 1
ATOM 780 N N . LEU A 1 98 ? 9.024 18.062 -1.580 1.00 57.12 98 LEU A N 1
ATOM 781 C CA . LEU A 1 98 ? 8.417 19.385 -1.779 1.00 57.12 98 LEU A CA 1
ATOM 782 C C . LEU A 1 98 ? 9.417 20.551 -1.651 1.00 57.12 98 LEU A C 1
ATOM 784 O O . LEU A 1 98 ? 9.072 21.679 -1.987 1.00 57.12 98 LEU A O 1
ATOM 788 N N . SER A 1 99 ? 10.635 20.315 -1.149 1.00 58.16 99 SER A N 1
ATOM 789 C CA . SER A 1 99 ? 11.639 21.363 -0.940 1.00 58.16 99 SER A CA 1
ATOM 790 C C . SER A 1 99 ? 12.613 21.486 -2.116 1.00 58.16 99 SER A C 1
ATOM 792 O O . SER A 1 99 ? 13.136 20.496 -2.629 1.00 58.16 99 SER A O 1
ATOM 794 N N . ASN A 1 100 ? 12.910 22.731 -2.501 1.00 53.94 100 ASN A N 1
ATOM 795 C CA . ASN A 1 100 ? 13.816 23.057 -3.607 1.00 53.94 100 ASN A CA 1
ATOM 796 C C . ASN A 1 100 ? 15.249 22.533 -3.412 1.00 53.94 100 ASN A C 1
ATOM 798 O O . ASN A 1 100 ? 15.944 22.326 -4.399 1.00 53.94 100 ASN A O 1
ATOM 802 N N . ASP A 1 101 ? 15.695 22.279 -2.181 1.00 54.09 101 ASP A N 1
ATOM 803 C CA . ASP A 1 101 ? 17.098 21.937 -1.890 1.00 54.09 101 ASP A CA 1
ATOM 804 C C . ASP A 1 101 ? 17.473 20.482 -2.220 1.00 54.09 101 ASP A C 1
ATOM 806 O O . ASP A 1 101 ? 18.648 20.119 -2.202 1.00 54.09 101 ASP A O 1
ATOM 810 N N . MET A 1 102 ? 16.488 19.635 -2.531 1.00 54.81 102 MET A N 1
ATOM 811 C CA . MET A 1 102 ? 16.677 18.197 -2.775 1.00 54.81 102 MET A CA 1
ATOM 812 C C . MET A 1 102 ? 16.020 17.736 -4.080 1.00 54.81 102 MET A C 1
ATOM 814 O O . MET A 1 102 ? 15.726 16.556 -4.260 1.00 54.81 102 MET A O 1
ATOM 818 N N . TRP A 1 103 ? 15.828 18.662 -5.024 1.00 58.97 103 TRP A N 1
ATOM 819 C CA . TRP A 1 103 ? 15.218 18.409 -6.335 1.00 58.97 103 TRP A CA 1
ATOM 820 C C . TRP A 1 103 ? 15.867 17.255 -7.117 1.00 58.97 103 TRP A C 1
ATOM 822 O O . TRP A 1 103 ? 15.236 16.663 -7.992 1.00 58.97 103 TRP A O 1
ATOM 832 N N . ASN A 1 104 ? 17.131 16.940 -6.824 1.00 68.25 104 ASN A N 1
ATOM 833 C CA . ASN A 1 104 ? 17.900 15.906 -7.500 1.00 68.25 104 ASN A CA 1
ATOM 834 C C . ASN A 1 104 ? 17.880 14.545 -6.788 1.00 68.25 104 ASN A C 1
ATOM 836 O O . ASN A 1 104 ? 18.430 13.603 -7.350 1.00 68.25 104 ASN A O 1
ATOM 840 N N . LYS A 1 105 ? 17.274 14.401 -5.599 1.00 80.69 105 LYS A N 1
ATOM 841 C CA . LYS A 1 105 ? 17.129 13.097 -4.931 1.00 80.69 105 LYS A CA 1
ATOM 842 C C . LYS A 1 105 ? 15.769 12.504 -5.250 1.00 80.69 105 LYS A C 1
ATOM 844 O O . LYS A 1 105 ? 14.732 13.044 -4.878 1.00 80.69 105 LYS A O 1
ATOM 849 N N . MET A 1 106 ? 15.782 11.396 -5.978 1.00 85.69 106 MET A N 1
ATOM 850 C CA . MET A 1 106 ? 14.576 10.720 -6.435 1.00 85.69 106 MET A CA 1
ATOM 851 C C . MET A 1 106 ? 14.768 9.218 -6.316 1.00 85.69 106 MET A C 1
ATOM 853 O O . MET A 1 106 ? 15.853 8.696 -6.568 1.00 85.69 106 MET A O 1
ATOM 857 N N . GLY A 1 107 ? 13.687 8.522 -6.002 1.00 89.88 107 GLY A N 1
ATOM 858 C CA . GLY A 1 107 ? 13.700 7.077 -5.930 1.00 89.88 107 GLY A CA 1
ATOM 859 C C . GLY A 1 107 ? 12.343 6.484 -6.242 1.00 89.88 107 GLY A C 1
ATOM 860 O O . GLY A 1 107 ? 11.317 7.168 -6.219 1.00 89.88 107 GLY A O 1
ATOM 861 N N . ILE A 1 108 ? 12.361 5.196 -6.548 1.00 92.62 108 ILE A N 1
ATOM 862 C CA . ILE A 1 108 ? 11.169 4.360 -6.565 1.00 92.62 108 ILE A CA 1
ATOM 863 C C . ILE A 1 108 ? 11.233 3.547 -5.281 1.00 92.62 108 ILE A C 1
ATOM 865 O O . ILE A 1 108 ? 12.231 2.882 -5.005 1.00 92.62 108 ILE A O 1
ATOM 869 N N . HIS A 1 109 ? 10.186 3.663 -4.485 1.00 94.00 109 HIS A N 1
ATOM 870 C CA . HIS A 1 109 ? 10.035 3.062 -3.173 1.00 94.00 109 HIS A CA 1
ATOM 871 C C . HIS A 1 109 ? 8.892 2.062 -3.239 1.00 94.00 109 HIS A C 1
ATOM 873 O O . HIS A 1 109 ? 8.012 2.165 -4.095 1.00 94.00 109 HIS A O 1
ATOM 879 N N . GLN A 1 110 ? 8.891 1.117 -2.314 1.00 95.44 110 GLN A N 1
ATOM 880 C CA . GLN A 1 110 ? 7.745 0.267 -2.056 1.00 95.44 110 GLN A CA 1
ATOM 881 C C . GLN A 1 110 ? 7.424 0.248 -0.575 1.00 95.44 110 GLN A C 1
ATOM 883 O O . GLN A 1 110 ? 8.327 0.297 0.262 1.00 95.44 110 GLN A O 1
ATOM 888 N N . ARG A 1 111 ? 6.139 0.127 -0.262 1.00 96.44 111 ARG A N 1
ATOM 889 C CA . ARG A 1 111 ? 5.659 -0.000 1.109 1.00 96.44 111 ARG A CA 1
ATOM 890 C C . ARG A 1 111 ? 4.878 -1.281 1.283 1.00 96.44 111 ARG A C 1
ATOM 892 O O . ARG A 1 111 ? 3.982 -1.554 0.488 1.00 96.44 111 ARG A O 1
ATOM 899 N N . ASN A 1 112 ? 5.194 -2.003 2.349 1.00 97.25 112 ASN A N 1
ATOM 900 C CA . ASN A 1 112 ? 4.410 -3.123 2.820 1.00 97.25 112 ASN A CA 1
ATOM 901 C C . ASN A 1 112 ? 3.163 -2.600 3.559 1.00 97.25 112 ASN A C 1
ATOM 903 O O . ASN A 1 112 ? 3.237 -1.924 4.590 1.00 97.25 112 ASN A O 1
ATOM 907 N N . LEU A 1 113 ? 2.001 -2.901 2.998 1.00 96.75 113 LEU A N 1
ATOM 908 C CA . LEU A 1 113 ? 0.678 -2.526 3.469 1.00 96.75 113 LEU A CA 1
ATOM 909 C C . LEU A 1 113 ? 0.232 -3.340 4.691 1.00 96.75 113 LEU A C 1
ATOM 911 O O . LEU A 1 113 ? -0.745 -2.955 5.322 1.00 96.75 113 LEU A O 1
ATOM 915 N N . GLU A 1 114 ? 0.947 -4.406 5.062 1.00 97.19 114 GLU A N 1
ATOM 916 C CA . GLU A 1 114 ? 0.660 -5.282 6.209 1.00 97.19 114 GLU A CA 1
ATOM 917 C C . GLU A 1 114 ? 1.397 -4.872 7.500 1.00 97.19 114 GLU A C 1
ATOM 919 O O . GLU A 1 114 ? 1.011 -5.299 8.595 1.00 97.19 114 GLU A O 1
ATOM 924 N N . ASN A 1 115 ? 2.474 -4.076 7.395 1.00 94.81 115 ASN A N 1
ATOM 925 C CA . ASN A 1 115 ? 3.322 -3.690 8.539 1.00 94.81 115 ASN A CA 1
ATOM 926 C C . ASN A 1 115 ? 3.961 -2.280 8.453 1.00 94.81 115 ASN A C 1
ATOM 928 O O . ASN A 1 115 ? 4.800 -1.937 9.282 1.00 94.81 115 ASN A O 1
ATOM 932 N N . TYR A 1 116 ? 3.562 -1.459 7.477 1.00 94.00 116 TYR A N 1
ATOM 933 C CA . TYR A 1 116 ? 4.055 -0.099 7.207 1.00 94.00 116 TYR A CA 1
ATOM 934 C C . TYR A 1 116 ? 5.507 0.044 6.739 1.00 94.00 116 TYR A C 1
ATOM 936 O O . TYR A 1 116 ? 5.887 1.177 6.431 1.00 94.00 116 TYR A O 1
ATOM 944 N N . GLU A 1 117 ? 6.298 -1.029 6.683 1.00 96.75 117 GLU A N 1
ATOM 945 C CA . GLU A 1 117 ? 7.709 -0.959 6.302 1.00 96.75 117 GLU A CA 1
ATOM 946 C C . GLU A 1 117 ? 7.866 -0.412 4.882 1.00 96.75 117 GLU A C 1
ATOM 948 O O . GLU A 1 117 ? 7.160 -0.819 3.959 1.00 96.75 117 GLU A O 1
ATOM 953 N N . GLU A 1 118 ? 8.806 0.513 4.700 1.00 96.25 118 GLU A N 1
ATOM 954 C CA . GLU A 1 118 ? 9.166 1.057 3.393 1.00 96.25 118 GLU A CA 1
ATOM 955 C C . GLU A 1 118 ? 10.577 0.595 3.018 1.00 96.25 118 GLU A C 1
ATOM 957 O O . GLU A 1 118 ? 11.482 0.570 3.853 1.00 96.25 118 GLU A O 1
ATOM 962 N N . SER A 1 119 ? 10.774 0.242 1.750 1.00 95.44 119 SER A N 1
ATOM 963 C CA . SER A 1 119 ? 12.083 -0.089 1.189 1.00 95.44 119 SER A CA 1
ATOM 964 C C . SER A 1 119 ? 12.275 0.552 -0.183 1.00 95.44 119 SER A C 1
ATOM 966 O O . SER A 1 119 ? 11.319 0.915 -0.870 1.00 95.44 119 SER A O 1
ATOM 968 N N . VAL A 1 120 ? 13.533 0.715 -0.583 1.00 93.94 120 VAL A N 1
ATOM 969 C CA . VAL A 1 120 ? 13.900 1.360 -1.846 1.00 93.94 120 VAL A CA 1
ATOM 970 C C . VAL A 1 120 ? 14.036 0.302 -2.942 1.00 93.94 120 VAL A C 1
ATOM 972 O O . VAL A 1 120 ? 14.813 -0.637 -2.795 1.00 93.94 120 VAL A O 1
ATOM 975 N N . ILE A 1 121 ? 13.315 0.477 -4.054 1.00 92.88 121 ILE A N 1
ATOM 976 C CA . ILE A 1 121 ? 13.491 -0.308 -5.289 1.00 92.88 121 ILE A CA 1
ATOM 977 C C . ILE A 1 121 ? 14.638 0.281 -6.117 1.00 92.88 121 ILE A C 1
ATOM 979 O O . ILE A 1 121 ? 15.481 -0.440 -6.646 1.00 92.88 121 ILE A O 1
ATOM 983 N N . TYR A 1 122 ? 14.675 1.608 -6.238 1.00 91.81 122 TYR A N 1
ATOM 984 C CA . TYR A 1 122 ? 15.686 2.321 -7.008 1.00 91.81 122 TYR A CA 1
ATOM 985 C C . TYR A 1 122 ? 16.000 3.670 -6.367 1.00 91.81 122 TYR A C 1
ATOM 987 O O . TYR A 1 122 ? 15.088 4.435 -6.065 1.00 91.81 122 TYR A O 1
ATOM 995 N N . ASP A 1 123 ? 17.290 3.975 -6.234 1.00 91.75 123 ASP A N 1
ATOM 996 C CA . ASP A 1 123 ? 17.810 5.264 -5.778 1.00 91.75 123 ASP A CA 1
ATOM 997 C C . ASP A 1 123 ? 18.606 5.917 -6.912 1.00 91.75 123 ASP A C 1
ATOM 999 O O . ASP A 1 123 ? 19.524 5.318 -7.486 1.00 91.75 123 ASP A O 1
ATOM 1003 N N . ASN A 1 124 ? 18.268 7.157 -7.260 1.00 91.44 124 ASN A N 1
ATOM 1004 C CA . ASN A 1 124 ? 18.900 7.815 -8.389 1.00 91.44 124 ASN A CA 1
ATOM 1005 C C . ASN A 1 124 ? 20.349 8.262 -8.152 1.00 91.44 124 ASN A C 1
ATOM 1007 O O . ASN A 1 124 ? 21.057 8.516 -9.136 1.00 91.44 124 ASN A O 1
ATOM 1011 N N . SER A 1 125 ? 20.830 8.298 -6.906 1.00 91.12 125 SER A N 1
ATOM 1012 C CA . SER A 1 125 ? 22.244 8.537 -6.584 1.00 91.12 125 SER A CA 1
ATOM 1013 C C . SER A 1 125 ? 23.161 7.519 -7.271 1.00 91.12 125 SER A C 1
ATOM 1015 O O . SER A 1 125 ? 24.249 7.877 -7.725 1.00 91.12 125 SER A O 1
ATOM 1017 N N . LEU A 1 126 ? 22.663 6.297 -7.504 1.00 90.00 126 LEU A N 1
ATOM 1018 C CA . LEU A 1 126 ? 23.341 5.231 -8.251 1.00 90.00 126 LEU A CA 1
ATOM 1019 C C . LEU A 1 126 ? 23.575 5.574 -9.732 1.00 90.00 126 LEU A C 1
ATOM 1021 O O . LEU A 1 126 ? 24.318 4.889 -10.432 1.00 90.00 126 LEU A O 1
ATOM 1025 N N . THR A 1 127 ? 22.932 6.626 -10.240 1.00 89.56 127 THR A N 1
ATOM 1026 C CA . THR A 1 127 ? 22.919 6.969 -11.669 1.00 89.56 127 THR A CA 1
ATOM 1027 C C . THR A 1 127 ? 23.332 8.409 -11.951 1.00 89.56 127 THR A C 1
ATOM 1029 O O . THR A 1 127 ? 22.990 8.944 -13.005 1.00 89.56 127 THR A O 1
ATOM 1032 N N . ASN A 1 128 ? 24.131 9.008 -11.061 1.00 90.19 128 ASN A N 1
ATOM 1033 C CA . ASN A 1 128 ? 24.495 10.431 -11.078 1.00 90.19 128 ASN A CA 1
ATOM 1034 C C . ASN A 1 128 ? 23.281 11.355 -10.914 1.00 90.19 128 ASN A C 1
ATOM 1036 O O . ASN A 1 128 ? 23.195 12.382 -11.588 1.00 90.19 128 ASN A O 1
ATOM 1040 N N . TYR A 1 129 ? 22.352 10.983 -10.028 1.00 89.44 129 TYR A N 1
ATOM 1041 C CA . TYR A 1 129 ? 21.153 11.765 -9.724 1.00 89.44 129 TYR A CA 1
ATOM 1042 C C . TYR A 1 129 ? 20.294 12.045 -10.963 1.00 89.44 129 TYR A C 1
ATOM 1044 O O . TYR A 1 129 ? 19.719 13.123 -11.119 1.00 89.44 129 TYR A O 1
ATOM 1052 N N . ASN A 1 130 ? 20.211 11.072 -11.877 1.00 88.06 130 ASN A N 1
ATOM 1053 C CA . ASN A 1 130 ? 19.288 11.178 -12.994 1.00 88.06 130 ASN A CA 1
ATOM 1054 C C . ASN A 1 130 ? 17.846 11.257 -12.483 1.00 88.06 130 ASN A C 1
ATOM 1056 O O . ASN A 1 130 ? 17.446 10.588 -11.533 1.00 88.06 130 ASN A O 1
ATOM 1060 N N . CYS A 1 131 ? 17.028 12.045 -13.158 1.00 85.31 131 CYS A N 1
ATOM 1061 C CA . CYS A 1 131 ? 15.611 12.115 -12.869 1.00 85.31 131 CYS A CA 1
ATOM 1062 C C . CYS A 1 131 ? 14.916 10.827 -13.331 1.00 85.31 131 CYS A C 1
ATOM 1064 O O . CYS A 1 131 ? 15.083 10.418 -14.483 1.00 85.31 131 CYS A O 1
ATOM 1066 N N . VAL A 1 132 ? 14.098 10.235 -12.458 1.00 86.88 132 VAL A N 1
ATOM 1067 C CA . VAL A 1 132 ? 13.198 9.126 -12.794 1.00 86.88 132 VAL A CA 1
ATOM 1068 C C . VAL A 1 132 ? 11.764 9.545 -12.511 1.00 86.88 132 VAL A C 1
ATOM 1070 O O . VAL A 1 132 ? 11.389 9.856 -11.381 1.00 86.88 132 VAL A O 1
ATOM 1073 N N . ASN A 1 133 ? 10.962 9.576 -13.573 1.00 78.56 133 ASN A N 1
ATOM 1074 C CA . ASN A 1 133 ? 9.539 9.899 -13.500 1.00 78.56 133 ASN A CA 1
ATOM 1075 C C . ASN A 1 133 ? 8.719 8.674 -13.890 1.00 78.56 133 ASN A C 1
ATOM 1077 O O . ASN A 1 133 ? 8.053 8.065 -13.057 1.00 78.56 133 ASN A O 1
ATOM 1081 N N . CYS A 1 134 ? 8.793 8.317 -15.169 1.00 83.69 134 CYS A N 1
ATOM 1082 C CA . CYS A 1 134 ? 7.968 7.288 -15.773 1.00 83.69 134 CYS A CA 1
ATOM 1083 C C . CYS A 1 134 ? 8.531 5.907 -15.431 1.00 83.69 134 CYS A C 1
ATOM 1085 O O . CYS A 1 134 ? 9.668 5.595 -15.794 1.00 83.69 134 CYS A O 1
ATOM 1087 N N . HIS A 1 135 ? 7.733 5.094 -14.749 1.00 92.31 135 HIS A N 1
ATOM 1088 C CA . HIS A 1 135 ? 8.034 3.706 -14.427 1.00 92.31 135 HIS A CA 1
ATOM 1089 C C . HIS A 1 135 ? 6.739 2.898 -14.442 1.00 92.31 135 HIS A C 1
ATOM 1091 O O . HIS A 1 135 ? 5.671 3.432 -14.148 1.00 92.31 135 HIS A O 1
ATOM 1097 N N . THR A 1 136 ? 6.820 1.632 -14.831 1.00 93.62 136 THR A N 1
ATOM 1098 C CA . THR A 1 136 ? 5.663 0.737 -14.859 1.00 93.62 136 THR A CA 1
ATOM 1099 C C . THR A 1 136 ? 6.106 -0.715 -14.717 1.00 93.62 136 THR A C 1
ATOM 1101 O O . THR A 1 136 ? 7.161 -1.110 -15.226 1.00 93.62 136 THR A O 1
ATOM 1104 N N . PHE A 1 137 ? 5.285 -1.493 -14.020 1.00 95.06 137 PHE A N 1
ATOM 1105 C CA . PHE A 1 137 ? 5.431 -2.933 -13.837 1.00 95.06 137 PHE A CA 1
ATOM 1106 C C . PHE A 1 137 ? 4.459 -3.647 -14.777 1.00 95.06 137 PHE A C 1
ATOM 1108 O O . PHE A 1 137 ? 3.344 -3.162 -14.998 1.00 95.06 137 PHE A O 1
ATOM 1115 N N . HIS A 1 138 ? 4.858 -4.781 -15.345 1.00 95.25 138 HIS A N 1
ATOM 1116 C CA . HIS A 1 138 ? 3.953 -5.587 -16.165 1.00 95.25 138 HIS A CA 1
ATOM 1117 C C . HIS A 1 138 ? 2.925 -6.258 -15.253 1.00 95.25 138 HIS A C 1
ATOM 1119 O O . HIS A 1 138 ? 3.259 -7.170 -14.513 1.00 95.25 138 HIS A O 1
ATOM 1125 N N . SER A 1 139 ? 1.678 -5.779 -15.274 1.00 91.62 139 SER A N 1
ATOM 1126 C CA . SER A 1 139 ? 0.582 -6.336 -14.463 1.00 91.62 139 SER A CA 1
ATOM 1127 C C . SER A 1 139 ? 0.908 -6.470 -12.964 1.00 91.62 139 SER A C 1
ATOM 1129 O O . SER A 1 139 ? 0.429 -7.387 -12.311 1.00 91.62 139 SER A O 1
ATOM 1131 N N . GLY A 1 140 ? 1.729 -5.561 -12.425 1.00 90.56 140 GLY A N 1
ATOM 1132 C CA . GLY A 1 140 ? 2.150 -5.589 -11.019 1.00 90.56 140 GLY A CA 1
ATOM 1133 C C . GLY A 1 140 ? 3.294 -6.557 -10.693 1.00 90.56 140 GLY A C 1
ATOM 1134 O O . GLY A 1 140 ? 3.689 -6.623 -9.535 1.00 90.56 140 GLY A O 1
ATOM 1135 N N . ASP A 1 141 ? 3.860 -7.260 -11.679 1.00 92.56 141 ASP A N 1
ATOM 1136 C CA . ASP A 1 141 ? 4.982 -8.181 -11.479 1.00 92.56 141 ASP A CA 1
ATOM 1137 C C . ASP A 1 141 ? 6.260 -7.423 -11.049 1.00 92.56 141 ASP A C 1
ATOM 1139 O O . ASP A 1 141 ? 6.795 -6.633 -11.841 1.00 92.56 141 ASP A O 1
ATOM 1143 N N . PRO A 1 142 ? 6.777 -7.643 -9.823 1.00 90.31 142 PRO A N 1
ATOM 1144 C CA . PRO A 1 142 ? 7.966 -6.954 -9.326 1.00 90.31 142 PRO A CA 1
ATOM 1145 C C . PRO A 1 142 ? 9.243 -7.338 -10.081 1.00 90.31 142 PRO A C 1
ATOM 1147 O O . PRO A 1 142 ? 10.187 -6.546 -10.111 1.00 90.31 142 PRO A O 1
ATOM 1150 N N . ASP A 1 143 ? 9.272 -8.507 -10.725 1.00 92.31 143 ASP A N 1
ATOM 1151 C CA . ASP A 1 143 ? 10.416 -8.957 -11.514 1.00 92.31 143 ASP A CA 1
ATOM 1152 C C . ASP A 1 143 ? 10.431 -8.327 -12.913 1.00 92.31 143 ASP A C 1
ATOM 1154 O O . ASP A 1 143 ? 11.442 -8.408 -13.616 1.00 92.31 143 ASP A O 1
ATOM 1158 N N . LYS A 1 144 ? 9.348 -7.656 -13.327 1.00 95.19 144 LYS A N 1
ATOM 1159 C CA . LYS A 1 144 ? 9.208 -7.114 -14.679 1.00 95.19 144 LYS A CA 1
ATOM 1160 C C . LYS A 1 144 ? 8.833 -5.643 -14.677 1.00 95.19 144 LYS A C 1
ATOM 1162 O O . LYS A 1 144 ? 7.673 -5.239 -14.776 1.00 95.19 144 LYS A O 1
ATOM 1167 N N . MET A 1 145 ? 9.872 -4.820 -14.625 1.00 95.00 145 MET A N 1
ATOM 1168 C CA . MET A 1 145 ? 9.776 -3.377 -14.454 1.00 95.00 145 MET A CA 1
ATOM 1169 C C . MET A 1 145 ? 10.513 -2.645 -15.570 1.00 95.00 145 MET A C 1
ATOM 1171 O O . MET A 1 145 ? 11.615 -3.017 -15.965 1.00 95.00 145 MET A O 1
ATOM 1175 N N . ILE A 1 146 ? 9.951 -1.538 -16.046 1.00 95.00 146 ILE A N 1
ATOM 1176 C CA . ILE A 1 146 ? 10.654 -0.622 -16.943 1.00 95.00 146 ILE A CA 1
ATOM 1177 C C . ILE A 1 146 ? 10.535 0.810 -16.438 1.00 95.00 146 ILE A C 1
ATOM 1179 O O . ILE A 1 146 ? 9.462 1.245 -16.019 1.00 95.00 146 ILE A O 1
ATOM 1183 N N . PHE A 1 147 ? 11.634 1.559 -16.480 1.00 93.31 147 PHE A N 1
ATOM 1184 C CA . PHE A 1 147 ? 11.642 2.969 -16.101 1.00 93.31 147 PHE A CA 1
ATOM 1185 C C . PHE A 1 147 ? 12.560 3.807 -16.987 1.00 93.31 147 PHE A C 1
ATOM 1187 O O . PHE A 1 147 ? 13.540 3.322 -17.554 1.00 93.31 147 PHE A O 1
ATOM 1194 N N . HIS A 1 148 ? 12.229 5.089 -17.120 1.00 91.44 148 HIS A N 1
ATOM 1195 C CA . HIS A 1 148 ? 12.995 6.032 -17.925 1.00 91.44 148 HIS A CA 1
ATOM 1196 C C . HIS A 1 148 ? 13.792 7.005 -17.052 1.00 91.44 148 HIS A C 1
ATOM 1198 O O . HIS A 1 148 ? 13.243 7.655 -16.159 1.00 91.44 148 HIS A O 1
ATOM 1204 N N . MET A 1 149 ? 15.084 7.138 -17.361 1.00 89.38 149 MET A N 1
ATOM 1205 C CA . MET A 1 149 ? 16.004 8.067 -16.715 1.00 89.38 149 MET A CA 1
ATOM 1206 C C . MET A 1 149 ? 16.323 9.249 -17.631 1.00 89.38 149 MET A C 1
ATOM 1208 O O . MET A 1 149 ? 16.737 9.066 -18.780 1.00 89.38 149 MET A O 1
ATOM 1212 N N . ARG A 1 150 ? 16.242 10.463 -17.084 1.00 86.19 150 ARG A N 1
ATOM 1213 C CA . ARG A 1 150 ? 16.644 11.717 -17.738 1.00 86.19 150 ARG A CA 1
ATOM 1214 C C . ARG A 1 150 ? 17.848 12.322 -17.020 1.00 86.19 150 ARG A C 1
ATOM 1216 O O . ARG A 1 150 ? 17.927 12.265 -15.798 1.00 86.19 150 ARG A O 1
ATOM 1223 N N . GLY A 1 151 ? 18.776 12.919 -17.762 1.00 85.62 151 GLY A N 1
ATOM 1224 C CA . GLY A 1 151 ? 19.993 13.522 -17.208 1.00 85.62 151 GLY A CA 1
ATOM 1225 C C . GLY A 1 151 ? 21.259 12.981 -17.863 1.00 85.62 151 GLY A C 1
ATOM 1226 O O . GLY A 1 151 ? 21.237 12.560 -19.020 1.00 85.62 151 GLY A O 1
ATOM 1227 N N . LYS A 1 152 ? 22.369 12.979 -17.119 1.00 87.06 152 LYS A N 1
ATOM 1228 C CA . LYS A 1 152 ? 23.698 12.615 -17.632 1.00 87.06 152 LYS A CA 1
ATOM 1229 C C . LYS A 1 152 ? 23.727 11.204 -18.217 1.00 87.06 152 LYS A C 1
ATOM 1231 O O . LYS A 1 152 ? 24.258 10.992 -19.301 1.00 87.06 152 LYS A O 1
ATOM 1236 N N . ASN A 1 153 ? 23.118 10.249 -17.517 1.00 87.06 153 ASN A N 1
ATOM 1237 C CA . ASN A 1 153 ? 23.061 8.855 -17.956 1.00 87.06 153 ASN A CA 1
ATOM 1238 C C . ASN A 1 153 ? 21.708 8.507 -18.602 1.00 87.06 153 ASN A C 1
ATOM 1240 O O . ASN A 1 153 ? 21.180 7.432 -18.315 1.00 87.06 153 ASN A O 1
ATOM 1244 N N . ALA A 1 154 ? 21.121 9.399 -19.407 1.00 86.38 154 ALA A N 1
ATOM 1245 C CA . ALA A 1 154 ? 19.773 9.214 -19.952 1.00 86.38 154 ALA A CA 1
ATOM 1246 C C . ALA A 1 154 ? 19.580 7.868 -20.678 1.00 86.38 154 ALA A C 1
ATOM 1248 O O . ALA A 1 154 ? 20.530 7.292 -21.223 1.00 86.38 154 ALA A O 1
ATOM 1249 N N . GLY A 1 155 ? 18.346 7.367 -20.674 1.00 89.25 155 GLY A N 1
ATOM 1250 C CA . GLY A 1 155 ? 17.953 6.123 -21.335 1.00 89.25 155 GLY A CA 1
ATOM 1251 C C . GLY A 1 155 ? 16.874 5.374 -20.563 1.00 89.25 155 GLY A C 1
ATOM 1252 O O . GLY A 1 155 ? 16.478 5.782 -19.473 1.00 89.25 155 GLY A O 1
ATOM 1253 N N . THR A 1 156 ? 16.409 4.270 -21.132 1.00 92.31 156 THR A N 1
ATOM 1254 C CA . THR A 1 156 ? 15.365 3.438 -20.529 1.00 92.31 156 THR A CA 1
ATOM 1255 C C . THR A 1 156 ? 15.984 2.176 -19.955 1.00 92.31 156 THR A C 1
ATOM 1257 O O . THR A 1 156 ? 16.827 1.560 -20.598 1.00 92.31 156 THR A O 1
ATOM 1260 N N . VAL A 1 157 ? 15.601 1.805 -18.741 1.00 93.75 157 VAL A N 1
ATOM 1261 C CA . VAL A 1 157 ? 16.085 0.605 -18.056 1.00 93.75 157 VAL A CA 1
ATOM 1262 C C . VAL A 1 157 ? 14.943 -0.387 -17.991 1.00 93.75 157 VAL A C 1
ATOM 1264 O O . VAL A 1 157 ? 13.887 -0.067 -17.454 1.00 93.75 157 VAL A O 1
ATOM 1267 N N . LEU A 1 158 ? 15.173 -1.570 -18.548 1.00 94.88 158 LEU A N 1
ATOM 1268 C CA . LEU A 1 158 ? 14.295 -2.725 -18.458 1.00 94.88 158 LEU A CA 1
ATOM 1269 C C . LEU A 1 158 ? 14.901 -3.724 -17.471 1.00 94.88 158 LEU A C 1
ATOM 1271 O O . LEU A 1 158 ? 16.057 -4.126 -17.626 1.00 94.88 158 LEU A O 1
ATOM 1275 N N . ILE A 1 159 ? 14.111 -4.110 -16.482 1.00 95.19 159 ILE A N 1
ATOM 1276 C CA . ILE A 1 159 ? 14.380 -5.178 -15.528 1.00 95.19 159 ILE A CA 1
ATOM 1277 C C . ILE A 1 159 ? 13.471 -6.348 -15.899 1.00 95.19 159 ILE A C 1
ATOM 1279 O O . ILE A 1 159 ? 12.265 -6.168 -16.066 1.00 95.19 159 ILE A O 1
ATOM 1283 N N . ASP A 1 160 ? 14.082 -7.515 -16.072 1.00 94.75 160 ASP A N 1
ATOM 1284 C CA . ASP A 1 160 ? 13.415 -8.781 -16.370 1.00 94.75 160 ASP A CA 1
ATOM 1285 C C . ASP A 1 160 ? 14.072 -9.878 -15.517 1.00 94.75 160 ASP A C 1
ATOM 1287 O O . ASP A 1 160 ? 15.183 -10.356 -15.801 1.00 94.75 160 ASP A O 1
ATOM 1291 N N . GLY A 1 161 ? 13.451 -10.157 -14.372 1.00 94.56 161 GLY A N 1
ATOM 1292 C CA . GLY A 1 161 ? 14.031 -10.893 -13.258 1.00 94.56 161 GLY A CA 1
ATOM 1293 C C . GLY A 1 161 ? 15.367 -10.290 -12.824 1.00 94.56 161 GLY A C 1
ATOM 1294 O O . GLY A 1 161 ? 15.485 -9.119 -12.470 1.00 94.56 161 GLY A O 1
ATOM 1295 N N . LYS A 1 162 ? 16.434 -11.092 -12.893 1.00 94.62 162 LYS A N 1
ATOM 1296 C CA . LYS A 1 162 ? 17.792 -10.660 -12.509 1.00 94.62 162 LYS A CA 1
ATOM 1297 C C . LYS A 1 162 ? 18.512 -9.852 -13.590 1.00 94.62 162 LYS A C 1
ATOM 1299 O O . LYS A 1 162 ? 19.616 -9.360 -13.353 1.00 94.62 162 LYS A O 1
ATOM 1304 N N . LYS A 1 163 ? 17.949 -9.759 -14.797 1.00 96.25 163 LYS A N 1
ATOM 1305 C CA . LYS A 1 163 ? 18.595 -9.088 -15.922 1.00 96.25 163 LYS A CA 1
ATOM 1306 C C . LYS A 1 163 ? 18.193 -7.620 -15.944 1.00 96.25 163 LYS A C 1
ATOM 1308 O O . LYS A 1 163 ? 17.039 -7.286 -16.181 1.00 96.25 163 LYS A O 1
ATOM 1313 N N . VAL A 1 164 ? 19.181 -6.744 -15.801 1.00 94.62 164 VAL A N 1
ATOM 1314 C CA . VAL A 1 164 ? 19.010 -5.298 -15.974 1.00 94.62 164 VAL A CA 1
ATOM 1315 C C . VAL A 1 164 ? 19.615 -4.889 -17.311 1.00 94.62 164 VAL A C 1
ATOM 1317 O O . VAL A 1 164 ? 20.803 -5.091 -17.555 1.00 94.62 164 VAL A O 1
ATOM 1320 N N . THR A 1 165 ? 18.801 -4.313 -18.192 1.00 95.12 165 THR A N 1
ATOM 1321 C CA . THR A 1 165 ? 19.217 -3.880 -19.531 1.00 95.12 165 THR A CA 1
ATOM 1322 C C . THR A 1 165 ? 18.930 -2.400 -19.714 1.00 95.12 165 THR A C 1
ATOM 1324 O O . THR A 1 165 ? 17.786 -1.963 -19.622 1.00 95.12 165 THR A O 1
ATOM 1327 N N . LYS A 1 166 ? 19.959 -1.615 -20.040 1.00 93.25 166 LYS A N 1
ATOM 1328 C CA . LYS A 1 166 ? 19.768 -0.237 -20.494 1.00 93.25 166 LYS A CA 1
ATOM 1329 C C . LYS A 1 166 ? 19.544 -0.227 -22.006 1.00 93.25 166 LYS A C 1
ATOM 1331 O O . LYS A 1 166 ? 20.426 -0.598 -22.774 1.00 93.25 166 LYS A O 1
ATOM 1336 N N . LEU A 1 167 ? 18.365 0.209 -22.421 1.00 91.38 167 LEU A N 1
ATOM 1337 C CA . LEU A 1 167 ? 17.943 0.294 -23.809 1.00 91.38 167 LEU A CA 1
ATOM 1338 C C . LEU A 1 167 ? 18.329 1.656 -24.400 1.00 91.38 167 LEU A C 1
ATOM 1340 O O . LEU A 1 167 ? 18.043 2.709 -23.820 1.00 91.38 167 LEU A O 1
ATOM 1344 N N . ASN A 1 168 ? 18.945 1.630 -25.582 1.00 85.81 168 ASN A N 1
ATOM 1345 C CA . ASN A 1 168 ? 19.074 2.801 -26.442 1.00 85.81 168 ASN A CA 1
ATOM 1346 C C . ASN A 1 168 ? 17.916 2.789 -27.441 1.00 85.81 168 ASN A C 1
ATOM 1348 O O . ASN A 1 168 ? 17.941 2.026 -28.404 1.00 85.81 168 ASN A O 1
ATOM 1352 N N . THR A 1 169 ? 16.881 3.581 -27.175 1.00 88.75 169 THR A N 1
ATOM 1353 C CA . THR A 1 169 ? 15.623 3.516 -27.934 1.00 88.75 169 THR A CA 1
ATOM 1354 C C . THR A 1 169 ? 15.423 4.699 -28.870 1.00 88.75 169 THR A C 1
ATOM 1356 O O . THR A 1 169 ? 14.504 4.699 -29.689 1.00 88.75 169 THR A O 1
ATOM 1359 N N . LYS A 1 170 ? 16.309 5.697 -28.801 1.00 88.94 170 LYS A N 1
ATOM 1360 C CA . LYS A 1 170 ? 16.335 6.811 -29.740 1.00 88.94 170 LYS A CA 1
ATOM 1361 C C . LYS A 1 170 ? 16.878 6.355 -31.092 1.00 88.94 170 LYS A C 1
ATOM 1363 O O . LYS A 1 170 ? 17.947 5.759 -31.186 1.00 88.94 170 LYS A O 1
ATOM 1368 N N . THR A 1 171 ? 16.169 6.724 -32.150 1.00 90.31 171 THR A N 1
ATOM 1369 C CA . THR A 1 171 ? 16.600 6.536 -33.538 1.00 90.31 171 THR A CA 1
ATOM 1370 C C . THR A 1 171 ? 16.771 7.892 -34.222 1.00 90.31 171 THR A C 1
ATOM 1372 O O . THR A 1 171 ? 16.449 8.935 -33.656 1.00 90.31 171 THR A O 1
ATOM 1375 N N . ASN A 1 172 ? 17.233 7.896 -35.472 1.00 92.81 172 ASN A N 1
ATOM 1376 C CA . ASN A 1 172 ? 17.251 9.100 -36.307 1.00 92.81 172 ASN A CA 1
ATOM 1377 C C . ASN A 1 172 ? 15.847 9.609 -36.691 1.00 92.81 172 ASN A C 1
ATOM 1379 O O . ASN A 1 172 ? 15.727 10.728 -37.181 1.00 92.81 172 ASN A O 1
ATOM 1383 N N . LYS A 1 173 ? 14.796 8.805 -36.481 1.00 93.56 173 LYS A N 1
ATOM 1384 C CA . LYS A 1 173 ? 13.399 9.148 -36.786 1.00 93.56 173 LYS A CA 1
ATOM 1385 C C . LYS A 1 173 ? 12.584 9.541 -35.552 1.00 93.56 173 LYS A C 1
ATOM 1387 O O . LYS A 1 173 ? 11.420 9.898 -35.698 1.00 93.56 173 LYS A O 1
ATOM 1392 N N . THR A 1 174 ? 13.153 9.463 -34.347 1.00 91.62 174 THR A N 1
ATOM 1393 C CA . THR A 1 174 ? 12.447 9.796 -33.103 1.00 91.62 174 THR A CA 1
ATOM 1394 C C . THR A 1 174 ? 13.063 11.014 -32.426 1.00 91.62 174 THR A C 1
ATOM 1396 O O . THR A 1 174 ? 14.281 11.193 -32.391 1.00 91.62 174 THR A O 1
ATOM 1399 N N . VAL A 1 175 ? 12.208 11.865 -31.857 1.00 89.12 175 VAL A N 1
ATOM 1400 C CA . VAL A 1 175 ? 12.640 13.104 -31.187 1.00 89.12 175 VAL A CA 1
ATOM 1401 C C . VAL A 1 175 ? 13.375 12.832 -29.868 1.00 89.12 175 VAL A C 1
ATOM 1403 O O . VAL A 1 175 ? 14.253 13.596 -29.469 1.00 89.12 175 VAL A O 1
ATOM 1406 N N . SER A 1 176 ? 13.086 11.702 -29.221 1.00 87.31 176 SER A N 1
ATOM 1407 C CA . SER A 1 176 ? 13.649 11.309 -27.929 1.00 87.31 176 SER A CA 1
ATOM 1408 C C . SER A 1 176 ? 13.753 9.781 -27.785 1.00 87.31 176 SER A C 1
ATOM 1410 O O . SER A 1 176 ? 13.433 9.026 -28.711 1.00 87.31 176 SER A O 1
ATOM 1412 N N . ASN A 1 177 ? 14.278 9.339 -26.636 1.00 88.44 177 ASN A N 1
ATOM 1413 C CA . ASN A 1 177 ? 14.089 7.972 -26.142 1.00 88.44 177 ASN A CA 1
ATOM 1414 C C . ASN A 1 177 ? 12.627 7.782 -25.684 1.00 88.44 177 ASN A C 1
ATOM 1416 O O . ASN A 1 177 ? 11.841 8.726 -25.681 1.00 88.44 177 ASN A O 1
ATOM 1420 N N . PHE A 1 178 ? 12.285 6.571 -25.255 1.00 91.19 178 PHE A N 1
ATOM 1421 C CA . PHE A 1 178 ? 10.980 6.264 -24.658 1.00 91.19 178 PHE A CA 1
ATOM 1422 C C . PHE A 1 178 ? 10.693 7.155 -23.449 1.00 91.19 178 PHE A C 1
ATOM 1424 O O . PHE A 1 178 ? 11.576 7.343 -22.617 1.00 91.19 178 PHE A O 1
ATOM 1431 N N . VAL A 1 179 ? 9.467 7.671 -23.343 1.00 87.00 179 VAL A N 1
ATOM 1432 C CA . VAL A 1 179 ? 9.050 8.553 -22.241 1.00 87.00 179 VAL A CA 1
ATOM 1433 C C . VAL A 1 179 ? 7.968 7.892 -21.395 1.00 87.00 179 VAL A C 1
ATOM 1435 O O . VAL A 1 179 ? 8.264 7.387 -20.314 1.00 87.00 179 VAL A O 1
ATOM 1438 N N . TYR A 1 180 ? 6.721 7.887 -21.869 1.00 89.12 180 TYR A N 1
ATOM 1439 C CA . TYR A 1 180 ? 5.620 7.173 -21.228 1.00 89.12 180 TYR A CA 1
ATOM 1440 C C . TYR A 1 180 ? 5.537 5.778 -21.831 1.00 89.12 180 TYR A C 1
ATOM 1442 O O . TYR A 1 180 ? 5.804 5.592 -23.022 1.00 89.12 180 TYR A O 1
ATOM 1450 N N . MET A 1 181 ? 5.243 4.791 -20.993 1.00 91.81 181 MET A N 1
ATOM 1451 C CA . MET A 1 181 ? 5.313 3.379 -21.349 1.00 91.81 181 MET A CA 1
ATOM 1452 C C . MET A 1 181 ? 4.110 2.658 -20.759 1.00 91.81 181 MET A C 1
ATOM 1454 O O . MET A 1 181 ? 3.700 2.952 -19.637 1.00 91.81 181 MET A O 1
ATOM 1458 N N . SER A 1 182 ? 3.565 1.715 -21.516 1.00 93.75 182 SER A N 1
ATOM 1459 C CA . SER A 1 182 ? 2.503 0.825 -21.069 1.00 93.75 182 SER A CA 1
ATOM 1460 C C . SER A 1 182 ? 2.771 -0.573 -21.607 1.00 93.75 182 SER A C 1
ATOM 1462 O O . SER A 1 182 ? 3.075 -0.747 -22.792 1.00 93.75 182 SER A O 1
ATOM 1464 N N . TRP A 1 183 ? 2.706 -1.557 -20.718 1.00 96.06 183 TRP A N 1
ATOM 1465 C CA . TRP A 1 183 ? 2.871 -2.960 -21.066 1.00 96.06 183 TRP A CA 1
ATOM 1466 C C . TRP A 1 183 ? 1.631 -3.480 -21.783 1.00 96.06 183 TRP A C 1
ATOM 1468 O O . TRP A 1 183 ? 0.504 -3.243 -21.350 1.00 96.06 183 TRP A O 1
ATOM 1478 N N . HIS A 1 184 ? 1.840 -4.234 -22.858 1.00 95.56 184 HIS A N 1
ATOM 1479 C CA . HIS A 1 184 ? 0.786 -5.091 -23.381 1.00 95.56 184 HIS A CA 1
ATOM 1480 C C . HIS A 1 184 ? 0.485 -6.209 -22.356 1.00 95.56 184 HIS A C 1
ATOM 1482 O O . HIS A 1 184 ? 1.416 -6.648 -21.673 1.00 95.56 184 HIS A O 1
ATOM 1488 N N . PRO A 1 185 ? -0.768 -6.693 -22.219 1.00 93.25 185 PRO A N 1
ATOM 1489 C CA . PRO A 1 185 ? -1.136 -7.658 -21.177 1.00 93.25 185 PRO A CA 1
ATOM 1490 C C . PRO A 1 185 ? -0.328 -8.963 -21.164 1.00 93.25 185 PRO A C 1
ATOM 1492 O O . PRO A 1 185 ? -0.112 -9.527 -20.095 1.00 93.25 185 PRO A O 1
ATOM 1495 N N . ASP A 1 186 ? 0.163 -9.427 -22.316 1.00 93.31 186 ASP A N 1
ATOM 1496 C CA . ASP A 1 186 ? 1.035 -10.613 -22.415 1.00 93.31 186 ASP A CA 1
ATOM 1497 C C . ASP A 1 186 ? 2.485 -10.364 -21.951 1.00 93.31 186 ASP A C 1
ATOM 1499 O O . ASP A 1 186 ? 3.262 -11.303 -21.799 1.00 93.31 186 ASP A O 1
ATOM 1503 N N . GLY A 1 187 ? 2.865 -9.102 -21.736 1.00 91.25 187 GLY A N 1
ATOM 1504 C CA . GLY A 1 187 ? 4.191 -8.686 -21.295 1.00 91.25 187 GLY A CA 1
ATOM 1505 C C . GLY A 1 187 ? 5.286 -8.775 -22.353 1.00 91.25 187 GLY A C 1
ATOM 1506 O O . GLY A 1 187 ? 6.444 -8.516 -22.030 1.00 91.25 187 GLY A O 1
ATOM 1507 N N . ASN A 1 188 ? 4.973 -9.147 -23.593 1.00 91.38 188 ASN A N 1
ATOM 1508 C CA . ASN A 1 188 ? 5.977 -9.277 -24.655 1.00 91.38 188 ASN A CA 1
ATOM 1509 C C . ASN A 1 188 ? 6.195 -7.966 -25.416 1.00 91.38 188 ASN A C 1
ATOM 1511 O O . ASN A 1 188 ? 7.216 -7.793 -26.083 1.00 91.38 188 ASN A O 1
ATOM 1515 N N . TYR A 1 189 ? 5.249 -7.033 -25.299 1.00 93.38 189 TYR A N 1
ATOM 1516 C CA . TYR A 1 189 ? 5.260 -5.770 -26.022 1.00 93.38 189 TYR A CA 1
ATOM 1517 C C . TYR A 1 189 ? 5.101 -4.573 -25.086 1.00 93.38 189 TYR A C 1
ATOM 1519 O O . TYR A 1 189 ? 4.457 -4.642 -24.038 1.00 93.38 189 TYR A O 1
ATOM 1527 N N . LEU A 1 190 ? 5.667 -3.447 -25.516 1.00 92.81 190 LEU A N 1
ATOM 1528 C CA . LEU A 1 190 ? 5.566 -2.151 -24.859 1.00 92.81 190 LEU A CA 1
ATOM 1529 C C . LEU A 1 190 ? 5.084 -1.112 -25.866 1.00 92.81 190 LEU A C 1
ATOM 1531 O O . LEU A 1 190 ? 5.715 -0.905 -26.904 1.00 92.81 190 LEU A O 1
ATOM 1535 N N . ALA A 1 191 ? 3.996 -0.426 -25.533 1.00 94.31 191 ALA A N 1
ATOM 1536 C CA . ALA A 1 191 ? 3.602 0.799 -26.209 1.00 94.31 191 ALA A CA 1
ATOM 1537 C C . ALA A 1 191 ? 4.304 1.979 -25.533 1.00 94.31 191 ALA A C 1
ATOM 1539 O O . ALA A 1 191 ? 4.349 2.066 -24.304 1.00 94.31 191 ALA A O 1
ATOM 1540 N N . THR A 1 192 ? 4.866 2.894 -26.323 1.00 92.81 192 THR A N 1
ATOM 1541 C CA . THR A 1 192 ? 5.635 4.014 -25.779 1.00 92.81 192 THR A CA 1
ATOM 1542 C C . THR A 1 192 ? 5.507 5.283 -26.602 1.00 92.81 192 THR A C 1
ATOM 1544 O O . THR A 1 192 ? 5.343 5.244 -27.821 1.00 92.81 192 THR A O 1
ATOM 1547 N N . THR A 1 193 ? 5.595 6.422 -25.919 1.00 92.06 193 THR A N 1
ATOM 1548 C CA . THR A 1 193 ? 5.659 7.737 -26.548 1.00 92.06 193 THR A CA 1
ATOM 1549 C C . THR A 1 193 ? 7.105 8.192 -26.748 1.00 92.06 193 THR A C 1
ATOM 1551 O O . THR A 1 193 ? 7.996 7.898 -25.946 1.00 92.06 193 THR A O 1
ATOM 1554 N N . VAL A 1 194 ? 7.315 8.980 -27.804 1.00 90.94 194 VAL A N 1
ATOM 1555 C CA . VAL A 1 194 ? 8.550 9.733 -28.057 1.00 90.94 194 VAL A CA 1
ATOM 1556 C C . VAL A 1 194 ? 8.194 11.212 -28.166 1.00 90.94 194 VAL A C 1
ATOM 1558 O O . VAL A 1 194 ? 7.676 11.678 -29.176 1.00 90.94 194 VAL A O 1
ATOM 1561 N N . CYS A 1 195 ? 8.411 11.957 -27.089 1.00 86.75 195 CYS A N 1
ATOM 1562 C CA . CYS A 1 195 ? 8.123 13.387 -27.026 1.00 86.75 195 CYS A CA 1
ATOM 1563 C C . CYS A 1 195 ? 9.226 14.144 -26.283 1.00 86.75 195 CYS A C 1
ATOM 1565 O O . CYS A 1 195 ? 10.055 13.553 -25.584 1.00 86.75 195 CYS A O 1
ATOM 1567 N N . ASN A 1 196 ? 9.229 15.464 -26.444 1.00 81.88 196 ASN A N 1
ATOM 1568 C CA . ASN A 1 196 ? 9.989 16.347 -25.574 1.00 81.88 196 ASN A CA 1
ATOM 1569 C C . ASN A 1 196 ? 9.144 16.626 -24.331 1.00 81.88 196 ASN A C 1
ATOM 1571 O O . ASN A 1 196 ? 8.028 17.122 -24.445 1.00 81.88 196 ASN A O 1
ATOM 1575 N N . THR A 1 197 ? 9.675 16.301 -23.157 1.00 73.69 197 THR A N 1
ATOM 1576 C CA . THR A 1 197 ? 9.048 16.639 -21.874 1.00 73.69 197 THR A CA 1
ATOM 1577 C C . THR A 1 197 ? 9.666 17.906 -21.317 1.00 73.69 197 THR A C 1
ATOM 1579 O O . THR A 1 197 ? 10.886 17.955 -21.140 1.00 73.69 197 THR A O 1
ATOM 1582 N N . PHE A 1 198 ? 8.827 18.871 -20.970 1.00 69.94 198 PHE A N 1
ATOM 1583 C CA . PHE A 1 198 ? 9.224 20.101 -20.300 1.00 69.94 198 PHE A CA 1
ATOM 1584 C C . PHE A 1 198 ? 8.619 20.096 -18.902 1.00 69.94 198 PHE A C 1
ATOM 1586 O O . PHE A 1 198 ? 7.478 19.693 -18.735 1.00 69.94 198 PHE A O 1
ATOM 1593 N N . GLN A 1 199 ? 9.383 20.498 -17.890 1.00 61.91 199 GLN A N 1
ATOM 1594 C CA . GLN A 1 199 ? 8.842 20.676 -16.548 1.00 61.91 199 GLN A CA 1
ATOM 1595 C C . GLN A 1 199 ? 8.526 22.156 -16.369 1.00 61.91 199 GLN A C 1
ATOM 1597 O O . GLN A 1 199 ? 9.436 22.979 -16.297 1.00 61.91 199 GLN A O 1
ATOM 1602 N N . HIS A 1 200 ? 7.239 22.486 -16.336 1.00 56.62 200 HIS A N 1
ATOM 1603 C CA . HIS A 1 200 ? 6.775 23.836 -16.054 1.00 56.62 200 HIS A CA 1
ATOM 1604 C C . HIS A 1 200 ? 6.320 23.915 -14.600 1.00 56.62 200 HIS A C 1
ATOM 1606 O O . HIS A 1 200 ? 5.403 23.210 -14.195 1.00 56.62 200 HIS A O 1
ATOM 1612 N N . PHE A 1 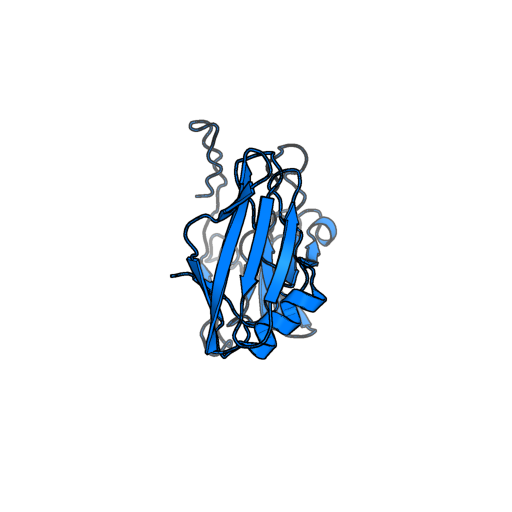201 ? 6.960 24.778 -13.814 1.00 56.62 201 PHE A N 1
ATOM 1613 C CA . PHE A 1 201 ? 6.475 25.143 -12.488 1.00 56.62 201 PHE A CA 1
ATOM 1614 C C . PHE A 1 201 ? 5.616 26.399 -12.642 1.00 56.62 201 PHE A C 1
ATOM 1616 O O . PHE A 1 201 ? 6.145 27.496 -12.832 1.00 56.62 201 PHE A O 1
ATOM 1623 N N . PHE A 1 202 ? 4.291 26.257 -12.621 1.00 53.06 202 PHE A N 1
ATOM 1624 C CA . PHE A 1 202 ? 3.405 27.419 -12.600 1.00 53.06 202 PHE A CA 1
ATOM 1625 C C . PHE A 1 202 ? 3.354 27.981 -11.173 1.00 53.06 202 PHE A C 1
ATOM 1627 O O . PHE A 1 202 ? 2.807 27.360 -10.271 1.00 53.06 202 PHE A O 1
ATOM 1634 N N . ILE A 1 203 ? 3.898 29.184 -10.971 1.00 48.75 203 ILE A N 1
ATOM 1635 C CA . ILE A 1 203 ? 3.893 29.911 -9.681 1.00 48.75 203 ILE A CA 1
ATOM 1636 C C . ILE A 1 203 ? 2.508 30.541 -9.389 1.00 48.75 203 ILE A C 1
ATOM 1638 O O . ILE A 1 203 ? 2.335 31.292 -8.437 1.00 48.75 203 ILE A O 1
ATOM 1642 N N . ASN A 1 204 ? 1.476 30.247 -10.186 1.00 48.66 204 ASN A N 1
ATOM 1643 C CA . ASN A 1 204 ? 0.182 30.924 -10.054 1.00 48.66 204 ASN A CA 1
ATOM 1644 C C . ASN A 1 204 ? -0.729 30.348 -8.963 1.00 48.66 204 ASN A C 1
ATOM 1646 O O . ASN A 1 204 ? -1.752 30.960 -8.665 1.00 48.66 204 ASN A O 1
ATOM 1650 N N . ASN A 1 205 ? -0.372 29.221 -8.342 1.00 53.53 205 ASN A N 1
ATOM 1651 C CA . ASN A 1 205 ? -1.101 28.712 -7.188 1.00 53.53 205 ASN A CA 1
ATOM 1652 C C . ASN A 1 205 ? -0.114 28.200 -6.126 1.00 53.53 205 ASN A C 1
ATOM 1654 O O . ASN A 1 205 ? 0.504 27.156 -6.331 1.00 53.53 205 ASN A O 1
ATOM 1658 N N . PRO A 1 206 ? 0.059 28.902 -4.989 1.00 54.41 206 PRO A N 1
ATOM 1659 C CA . PRO A 1 206 ? 1.028 28.522 -3.956 1.00 54.41 206 PRO A CA 1
ATOM 1660 C C . PRO A 1 206 ? 0.760 27.146 -3.317 1.00 54.41 206 PRO A C 1
ATOM 1662 O O . PRO A 1 206 ? 1.592 26.665 -2.554 1.00 54.41 206 PRO A O 1
ATOM 1665 N N . ASN A 1 207 ? -0.369 26.503 -3.640 1.00 49.16 207 ASN A N 1
ATOM 1666 C CA . ASN A 1 207 ? -0.802 25.232 -3.064 1.00 49.16 207 ASN A CA 1
ATOM 1667 C C . ASN A 1 207 ? -0.844 24.056 -4.057 1.00 49.16 207 ASN A C 1
ATOM 1669 O O . ASN A 1 207 ? -1.370 23.003 -3.700 1.00 49.16 207 ASN A O 1
ATOM 1673 N N . THR A 1 208 ? -0.348 24.189 -5.293 1.00 48.56 208 THR A N 1
ATOM 1674 C CA . THR A 1 208 ? -0.483 23.111 -6.294 1.00 48.56 208 THR A CA 1
ATOM 1675 C C . THR A 1 208 ? 0.831 22.837 -7.013 1.00 48.56 208 THR A C 1
ATOM 1677 O O . THR A 1 208 ? 1.352 23.680 -7.737 1.00 48.56 208 THR A O 1
ATOM 1680 N N . LEU A 1 209 ? 1.368 21.630 -6.820 1.00 49.00 209 LEU A N 1
ATOM 1681 C CA . LEU A 1 209 ? 2.485 21.114 -7.604 1.00 49.00 209 LEU A CA 1
ATOM 1682 C C . LEU A 1 209 ? 1.900 20.285 -8.751 1.00 49.00 209 LEU A C 1
ATOM 1684 O O . LEU A 1 209 ? 1.573 19.114 -8.578 1.00 49.00 209 LEU A O 1
ATOM 1688 N N . GLU A 1 210 ? 1.709 20.918 -9.905 1.00 44.00 210 GLU A N 1
ATOM 1689 C CA . GLU A 1 210 ? 1.229 20.256 -11.120 1.00 44.00 210 GLU A CA 1
ATOM 1690 C C . GLU A 1 210 ? 2.414 19.848 -12.004 1.00 44.00 210 GLU A C 1
ATOM 1692 O O . GLU A 1 210 ? 3.365 20.606 -12.194 1.00 44.00 210 GLU A O 1
ATOM 1697 N N . VAL A 1 211 ? 2.365 18.628 -12.541 1.00 41.97 211 VAL A N 1
ATOM 1698 C CA . VAL A 1 211 ? 3.295 18.141 -13.567 1.00 41.97 211 VAL A CA 1
ATOM 1699 C C . VAL A 1 211 ? 2.467 17.932 -14.832 1.00 41.97 211 VAL A C 1
ATOM 1701 O O . VAL A 1 211 ? 1.660 17.004 -14.865 1.00 41.97 211 VAL A O 1
ATOM 1704 N N . ILE A 1 212 ? 2.646 18.799 -15.833 1.00 39.84 212 ILE A N 1
ATOM 1705 C CA . ILE A 1 212 ? 2.046 18.677 -17.175 1.00 39.84 212 ILE A CA 1
ATOM 1706 C C . ILE A 1 212 ? 3.093 18.124 -18.140 1.00 39.84 212 ILE A C 1
ATOM 1708 O O . ILE A 1 212 ? 4.237 18.635 -18.104 1.00 39.84 212 ILE A O 1
#

InterPro domains:
  IPR011048 Cytochrome cd1-nitrite reductase-like, haem d1 domain superfamily [SSF51004] (125-193)

pLDDT: mean 88.74, std 13.01, range [39.84, 98.19]

Radius of gyration: 23.37 Å; chains: 1; bounding box: 48×45×72 Å

Secondary structure (DSSP, 8-state):
--EE-TTPPPP-EE-S--S-EEEEEE-SS-EEEEEESSSEE---HHHHHHHHHTTTTEEEEEEEEEEETTEEEEPPPEEEEEPSSPPPSEEEEE----SGGGTT--EEEEEETTT--EEEEEEGGGGTS-EEEEEEEGGG-TTEEEEEEESTT-EEEEEETTEEEEE----TT-SSS--SEEE-TTSS-EEE----------TT-TT-----